Protein AF-A0A960Y7F1-F1 (afdb_monomer_lite)

Secondary structure (DSSP, 8-state):
----TT--EEEPPHHHHHHHHHHHTTSS-GGG-EEEES-SS-SSS-EEETTEEEE-GGGB-TTSSSBPHHHHHHHHHHHHHHHHHHHHTTHHHHHHHHHHHHHHHTTS-TTTTT-HHHHHHTT--GGGS-HHHHHHHHHHHHHHHTS-TTS---HHHHHHHHHHTTTHHHHTTTTT---SSPPPPPPP---

pLDDT: mean 81.04, std 18.08, range [36.78, 97.94]

Radius of gyration: 17.26 Å; chains: 1; bounding box: 48×44×55 Å

Structure (mmCIF, N/CA/C/O backbone):
data_AF-A0A960Y7F1-F1
#
_entry.id   AF-A0A960Y7F1-F1
#
loop_
_atom_site.group_PDB
_atom_site.id
_atom_site.type_symbol
_atom_site.label_atom_id
_atom_site.label_alt_id
_atom_site.label_comp_id
_atom_site.label_asym_id
_atom_site.label_entity_id
_atom_site.label_seq_id
_atom_site.pdbx_PDB_ins_code
_atom_site.Cartn_x
_atom_site.Cartn_y
_atom_site.Cartn_z
_atom_site.occupancy
_atom_site.B_iso_or_equiv
_atom_site.auth_seq_id
_atom_site.auth_comp_id
_atom_site.auth_asym_id
_atom_site.auth_atom_id
_atom_site.pdbx_PDB_model_num
ATOM 1 N N . MET A 1 1 ? -23.700 9.503 10.882 1.00 49.25 1 MET A N 1
ATOM 2 C CA . MET A 1 1 ? -23.383 8.226 11.565 1.00 49.25 1 MET A CA 1
ATOM 3 C C . MET A 1 1 ? -23.083 8.538 13.030 1.00 49.25 1 MET A C 1
ATOM 5 O O . MET A 1 1 ? -22.248 9.393 13.285 1.00 49.25 1 MET A O 1
ATOM 9 N N . SER A 1 2 ? -23.818 7.955 13.985 1.00 48.84 2 SER A N 1
ATOM 10 C CA . SER A 1 2 ? -23.668 8.241 15.426 1.00 48.84 2 SER A CA 1
ATOM 11 C C . SER A 1 2 ? -22.344 7.672 15.960 1.00 48.84 2 SER A C 1
ATOM 13 O O . SER A 1 2 ? -22.108 6.462 15.899 1.00 48.84 2 SER A O 1
ATOM 15 N N . TRP A 1 3 ? -21.474 8.554 16.456 1.00 51.34 3 TRP A N 1
ATOM 16 C CA . TRP A 1 3 ? -20.213 8.215 17.115 1.00 51.34 3 TRP A CA 1
ATOM 17 C C . TRP A 1 3 ? -20.468 7.380 18.378 1.00 51.34 3 TRP A C 1
ATOM 19 O O . TRP A 1 3 ? -21.244 7.773 19.247 1.00 51.34 3 TRP A O 1
ATOM 29 N N . LYS A 1 4 ? -19.811 6.215 18.481 1.00 60.47 4 LYS A N 1
ATOM 30 C CA . LYS A 1 4 ? -19.826 5.367 19.683 1.00 60.47 4 LYS A CA 1
ATOM 31 C C . LYS A 1 4 ? -18.389 5.170 20.180 1.00 60.47 4 LYS A C 1
ATOM 33 O O . LYS A 1 4 ? -17.630 4.471 19.503 1.00 60.47 4 LYS A O 1
ATOM 38 N N . PRO A 1 5 ? -18.009 5.719 21.347 1.00 57.78 5 PRO A N 1
ATOM 39 C CA . PRO A 1 5 ? -16.620 5.738 21.822 1.00 57.78 5 PRO A CA 1
ATOM 40 C C . PRO A 1 5 ? -16.016 4.347 22.102 1.00 57.78 5 PRO A C 1
ATOM 42 O O . PRO A 1 5 ? -14.802 4.222 22.220 1.00 57.78 5 PRO A O 1
ATOM 45 N N . TRP A 1 6 ? -16.838 3.294 22.152 1.00 61.81 6 TRP A N 1
ATOM 46 C CA . TRP A 1 6 ? -16.440 1.911 22.459 1.00 61.81 6 TRP A CA 1
ATOM 47 C C . TRP A 1 6 ? -16.085 1.059 21.230 1.00 61.81 6 TRP A C 1
ATOM 49 O O . TRP A 1 6 ? -15.625 -0.072 21.377 1.00 61.81 6 TRP A O 1
ATOM 59 N N . ARG A 1 7 ? -16.330 1.541 20.001 1.00 67.75 7 ARG A N 1
ATOM 60 C CA . ARG A 1 7 ? -16.010 0.769 18.790 1.00 67.75 7 ARG A CA 1
ATOM 61 C C . ARG A 1 7 ? -14.505 0.812 18.527 1.00 67.75 7 ARG A C 1
ATOM 63 O O . ARG A 1 7 ? -13.983 1.810 18.043 1.00 67.75 7 ARG A O 1
ATOM 70 N N . LEU A 1 8 ? -13.826 -0.295 18.821 1.00 81.69 8 LEU A N 1
ATOM 71 C CA . LEU A 1 8 ? -12.389 -0.463 18.571 1.00 81.69 8 LEU A CA 1
ATOM 72 C C . LEU A 1 8 ? -12.068 -0.814 17.117 1.00 81.69 8 LEU A C 1
ATOM 74 O O . LEU A 1 8 ? -10.931 -0.630 16.696 1.00 81.69 8 LEU A O 1
ATOM 78 N N . SER A 1 9 ? -13.047 -1.292 16.345 1.00 89.88 9 SER A N 1
ATOM 79 C CA . SER A 1 9 ? -12.867 -1.597 14.928 1.00 89.88 9 SER A CA 1
ATOM 80 C C . SER A 1 9 ? -14.089 -1.290 14.078 1.00 89.88 9 SER A C 1
ATOM 82 O O . SER A 1 9 ? -15.224 -1.245 14.568 1.00 89.88 9 SER A O 1
ATOM 84 N N . ARG A 1 10 ? -13.840 -1.124 12.781 1.00 93.50 10 ARG A N 1
ATOM 85 C CA . ARG A 1 10 ? -14.852 -0.976 11.734 1.00 93.50 10 ARG A CA 1
ATOM 86 C C . ARG A 1 10 ? -14.379 -1.612 10.419 1.00 93.50 10 ARG A C 1
ATOM 88 O O . ARG A 1 10 ? -13.179 -1.850 10.274 1.00 93.50 10 ARG A O 1
ATOM 95 N N . PRO A 1 11 ? -15.285 -1.932 9.480 1.00 95.31 11 PRO A N 1
ATOM 96 C CA . PRO A 1 11 ? -14.888 -2.144 8.090 1.00 95.31 11 PRO A CA 1
ATOM 97 C C . PRO A 1 11 ? -14.336 -0.847 7.477 1.00 95.31 11 PRO A C 1
ATOM 99 O O . PRO A 1 11 ? -14.516 0.242 8.042 1.00 95.31 11 PRO A O 1
ATOM 102 N N . LEU A 1 12 ? -13.695 -0.957 6.313 1.00 94.62 12 LEU A N 1
ATOM 103 C CA . LEU A 1 12 ? -13.488 0.212 5.458 1.00 94.62 12 LEU A CA 1
ATOM 104 C C . LEU A 1 12 ? -14.840 0.830 5.099 1.00 94.62 12 LEU A C 1
ATOM 106 O O . LEU A 1 12 ? -15.808 0.120 4.810 1.00 94.62 12 LEU A O 1
ATOM 110 N N . HIS A 1 13 ? -14.915 2.154 5.128 1.00 95.00 13 HIS A N 1
ATOM 111 C CA . HIS A 1 13 ? -16.081 2.849 4.610 1.00 95.00 13 HIS A CA 1
ATOM 112 C C . HIS A 1 13 ? -16.093 2.779 3.073 1.00 95.00 13 HIS A C 1
ATOM 114 O O . HIS A 1 13 ? -15.029 2.732 2.454 1.00 95.00 13 HIS A O 1
ATOM 120 N N . PRO A 1 14 ? -17.276 2.810 2.425 1.00 95.44 14 PRO A N 1
ATOM 121 C CA . PRO A 1 14 ? -17.366 2.723 0.966 1.00 95.44 14 PRO A CA 1
ATOM 122 C C . PRO A 1 14 ? -16.548 3.784 0.221 1.00 95.44 14 PRO A C 1
ATOM 124 O O . PRO A 1 14 ? -15.964 3.478 -0.812 1.00 95.44 14 PRO A O 1
ATOM 127 N N . HIS A 1 15 ? -16.467 5.007 0.756 1.00 94.38 15 HIS A N 1
ATOM 128 C CA . HIS A 1 15 ? -15.662 6.072 0.156 1.00 94.38 15 HIS A CA 1
ATOM 129 C C . HIS A 1 15 ? -14.156 5.774 0.255 1.00 94.38 15 HIS A C 1
ATOM 131 O O . HIS A 1 15 ? -13.456 5.913 -0.735 1.00 94.38 15 HIS A O 1
ATOM 137 N N . GLU A 1 16 ? -13.669 5.268 1.393 1.00 96.06 16 GLU A N 1
ATOM 138 C CA . GLU A 1 16 ? -12.261 4.874 1.579 1.00 96.06 16 GLU A CA 1
ATOM 139 C C . GLU A 1 16 ? -11.870 3.743 0.623 1.00 96.06 16 GLU A C 1
ATOM 141 O O . GLU A 1 16 ? -10.809 3.777 0.003 1.00 96.06 16 GLU A O 1
ATOM 146 N N . ALA A 1 17 ? -12.751 2.749 0.467 1.00 96.31 17 ALA A N 1
ATOM 147 C CA . ALA A 1 17 ? -12.557 1.685 -0.511 1.00 96.31 17 ALA A CA 1
ATOM 148 C C . ALA A 1 17 ? -12.543 2.249 -1.940 1.00 96.31 17 ALA A C 1
ATOM 150 O O . ALA A 1 17 ? -11.644 1.925 -2.709 1.00 96.31 17 ALA A O 1
ATOM 151 N N . GLY A 1 18 ? -13.492 3.129 -2.280 1.00 96.00 18 GLY A N 1
ATOM 152 C CA . GLY A 1 18 ? -13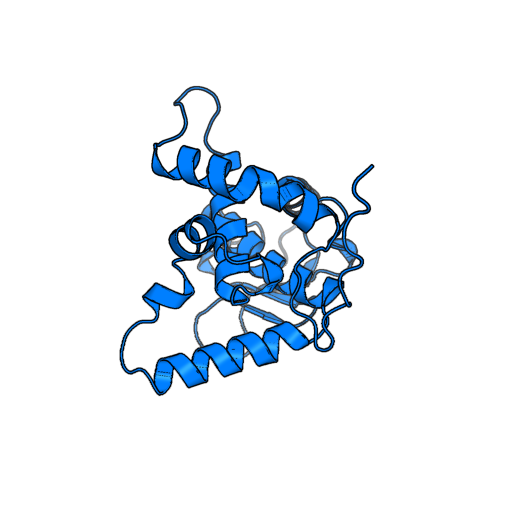.560 3.788 -3.585 1.00 96.00 18 GLY A CA 1
ATOM 153 C C . GLY A 1 18 ? -12.290 4.566 -3.933 1.00 96.00 18 GLY A C 1
ATOM 154 O O . GLY A 1 18 ? -11.800 4.467 -5.052 1.00 96.00 18 GLY A O 1
ATOM 155 N N . GLU A 1 19 ? -11.707 5.268 -2.966 1.00 94.56 19 GLU A N 1
ATOM 156 C CA . GLU A 1 19 ? -10.433 5.964 -3.147 1.00 94.56 19 GLU A CA 1
ATOM 157 C C . GLU A 1 19 ? -9.261 4.994 -3.365 1.00 94.56 19 GLU A C 1
ATOM 159 O O . GLU A 1 19 ? -8.439 5.194 -4.259 1.00 94.56 19 GLU A O 1
ATOM 164 N N . ALA A 1 20 ? -9.194 3.913 -2.585 1.00 96.19 20 ALA A N 1
ATOM 165 C CA . ALA A 1 20 ? -8.134 2.916 -2.699 1.00 96.19 20 ALA A CA 1
ATOM 166 C C . ALA A 1 20 ? -8.214 2.086 -3.999 1.00 96.19 20 ALA A C 1
ATOM 168 O O . ALA A 1 20 ? -7.205 1.518 -4.425 1.00 96.19 20 ALA A O 1
ATOM 169 N N . ARG A 1 21 ? -9.375 2.024 -4.667 1.00 96.25 21 ARG A N 1
ATOM 170 C CA . ARG A 1 21 ? -9.537 1.333 -5.964 1.00 96.25 21 ARG A CA 1
ATOM 171 C C . ARG A 1 21 ? -8.670 1.912 -7.074 1.00 96.25 21 ARG A C 1
ATOM 173 O O . ARG A 1 21 ? -8.291 1.164 -7.967 1.00 96.25 21 ARG A O 1
ATOM 180 N N . ALA A 1 22 ? -8.281 3.184 -6.993 1.00 94.69 22 ALA A N 1
ATOM 181 C CA . ALA A 1 22 ? -7.337 3.761 -7.950 1.00 94.69 22 ALA A CA 1
ATOM 182 C C . ALA A 1 22 ? -5.998 2.997 -7.977 1.00 94.69 22 ALA A C 1
ATOM 184 O O . ALA A 1 22 ? -5.409 2.824 -9.041 1.00 94.69 22 ALA A O 1
ATOM 185 N N . ALA A 1 23 ? -5.546 2.495 -6.824 1.00 95.94 23 ALA A N 1
ATOM 186 C CA . ALA A 1 23 ? -4.312 1.723 -6.716 1.00 95.94 23 ALA A CA 1
ATOM 187 C C . ALA A 1 23 ? -4.528 0.218 -6.939 1.00 95.94 23 ALA A C 1
ATOM 189 O O . ALA A 1 23 ? -3.787 -0.398 -7.699 1.00 95.94 23 ALA A O 1
ATOM 190 N N . PHE A 1 24 ? -5.535 -0.378 -6.290 1.00 97.75 24 PHE A N 1
ATOM 191 C CA . PHE A 1 24 ? -5.668 -1.843 -6.232 1.00 97.75 24 PHE A CA 1
ATOM 192 C C . PHE A 1 24 ? -6.755 -2.428 -7.144 1.00 97.75 24 PHE A C 1
ATOM 194 O O . PHE A 1 24 ? -6.792 -3.643 -7.339 1.00 97.75 24 PHE A O 1
ATOM 201 N N . GLY A 1 25 ? -7.637 -1.608 -7.720 1.00 96.94 25 GLY A N 1
ATOM 202 C CA . GLY A 1 25 ? -8.732 -2.090 -8.563 1.00 96.94 25 GLY A CA 1
ATOM 203 C C . GLY A 1 25 ? -9.605 -3.104 -7.820 1.00 96.94 25 GLY A C 1
ATOM 204 O O . GLY A 1 25 ? -10.044 -2.843 -6.704 1.00 96.94 25 GLY A O 1
ATOM 205 N N . GLU A 1 26 ? -9.824 -4.273 -8.423 1.00 97.19 26 GLU A N 1
ATOM 206 C CA . GLU A 1 26 ? -10.569 -5.385 -7.806 1.00 97.19 26 GLU A CA 1
ATOM 207 C C . GLU A 1 26 ? -9.661 -6.483 -7.222 1.00 97.19 26 GLU A C 1
ATOM 209 O O . GLU A 1 26 ? -10.157 -7.464 -6.675 1.00 97.19 26 GLU A O 1
ATOM 214 N N . SER A 1 27 ? -8.333 -6.333 -7.296 1.00 97.44 27 SER A N 1
ATOM 215 C CA . SER A 1 27 ? -7.382 -7.323 -6.752 1.00 97.44 27 SER A CA 1
ATOM 216 C C . SER A 1 27 ? -7.302 -7.345 -5.221 1.00 97.44 27 SER A C 1
ATOM 218 O O . SER A 1 27 ? -6.584 -8.159 -4.641 1.00 97.44 27 SER A O 1
ATOM 220 N N . LEU A 1 28 ? -8.020 -6.442 -4.552 1.00 97.69 28 LEU A N 1
ATOM 221 C CA . LEU A 1 28 ? -8.148 -6.390 -3.105 1.00 97.69 28 LEU A CA 1
ATOM 222 C C . LEU A 1 28 ? -9.620 -6.566 -2.722 1.00 97.69 28 LEU A C 1
ATOM 224 O O . LEU A 1 28 ? -10.478 -5.767 -3.086 1.00 97.69 28 LEU A O 1
ATOM 228 N N . ASP A 1 29 ? -9.917 -7.578 -1.918 1.00 97.94 29 ASP A N 1
ATOM 229 C CA . ASP A 1 29 ? -11.222 -7.752 -1.293 1.00 97.94 29 ASP A CA 1
ATOM 230 C C . ASP A 1 29 ? -11.341 -6.813 -0.084 1.00 97.94 29 ASP A C 1
ATOM 232 O O . ASP A 1 29 ? -11.003 -7.156 1.058 1.00 97.94 29 ASP A O 1
ATOM 236 N N . TYR A 1 30 ? -11.829 -5.601 -0.353 1.00 97.75 30 TYR A N 1
ATOM 237 C CA . TYR A 1 30 ? -12.087 -4.561 0.646 1.00 97.75 30 TYR A CA 1
ATOM 238 C C . TYR A 1 30 ? -13.097 -4.990 1.716 1.00 97.75 30 TYR A C 1
ATOM 240 O O . TYR A 1 30 ? -13.036 -4.507 2.847 1.00 97.75 30 TYR A O 1
ATOM 248 N N . GLY A 1 31 ? -14.018 -5.903 1.384 1.00 97.00 31 GLY A N 1
ATOM 249 C CA . GLY A 1 31 ? -15.056 -6.382 2.299 1.00 97.00 31 GLY A CA 1
ATOM 250 C C . GLY A 1 31 ? -14.489 -7.192 3.464 1.00 97.00 31 GLY A C 1
ATOM 251 O O . GLY A 1 31 ? -15.070 -7.212 4.552 1.00 97.00 31 GLY A O 1
ATOM 252 N N . LYS A 1 32 ? -13.318 -7.810 3.272 1.00 96.88 32 LYS A N 1
ATOM 253 C CA . LYS A 1 32 ? -12.592 -8.528 4.329 1.00 96.88 32 LYS A CA 1
ATOM 254 C C . LYS A 1 32 ? -11.810 -7.607 5.265 1.00 96.88 32 LYS A C 1
ATOM 256 O O . LYS A 1 32 ? -11.432 -8.048 6.352 1.00 96.88 32 LYS A O 1
ATOM 261 N N . VAL A 1 33 ? -11.556 -6.357 4.875 1.00 97.25 33 VAL A N 1
ATOM 262 C CA . VAL A 1 33 ? -10.667 -5.452 5.613 1.00 97.25 33 VAL A CA 1
ATOM 263 C C . VAL A 1 33 ? -11.320 -4.939 6.890 1.00 97.25 33 VAL A C 1
ATOM 265 O O . VAL A 1 33 ? -12.446 -4.437 6.888 1.00 97.25 33 VAL A O 1
ATOM 268 N N . ARG A 1 34 ? -10.573 -4.992 7.997 1.00 95.56 34 ARG A N 1
ATOM 269 C CA . ARG A 1 34 ? -10.976 -4.421 9.286 1.00 95.56 34 ARG A CA 1
ATOM 270 C C . ARG A 1 34 ? -9.948 -3.417 9.785 1.00 95.56 34 ARG A C 1
ATOM 272 O O . ARG A 1 34 ? -8.801 -3.769 10.026 1.00 95.56 34 ARG A O 1
ATOM 279 N N . VAL A 1 35 ? -10.389 -2.185 10.014 1.00 93.69 35 VAL A N 1
ATOM 280 C CA . VAL A 1 35 ? -9.580 -1.107 10.589 1.00 93.69 35 VAL A CA 1
ATOM 281 C C . VAL A 1 35 ? -9.829 -1.046 12.089 1.00 93.69 35 VAL A C 1
ATOM 283 O O . VAL A 1 35 ? -10.967 -0.884 12.532 1.00 93.69 35 VAL A O 1
ATOM 286 N N . PHE A 1 36 ? -8.765 -1.148 12.874 1.00 90.56 36 PHE A N 1
ATOM 287 C CA . PHE A 1 36 ? -8.771 -1.005 14.321 1.00 90.56 36 PHE A CA 1
ATOM 288 C C . PHE A 1 36 ? -8.158 0.329 14.733 1.00 90.56 36 PHE A C 1
ATOM 290 O O . PHE A 1 36 ? -7.108 0.745 14.239 1.00 90.56 36 PHE A O 1
ATOM 297 N N . ARG A 1 37 ? -8.799 0.979 15.702 1.00 79.50 37 ARG A N 1
ATOM 298 C CA . ARG A 1 37 ? -8.248 2.137 16.395 1.00 79.50 37 ARG A CA 1
ATOM 299 C C . ARG A 1 37 ? -7.445 1.615 17.579 1.00 79.50 37 ARG A C 1
ATOM 301 O O . ARG A 1 37 ? -8.014 0.965 18.451 1.00 79.50 37 ARG A O 1
ATOM 308 N N . ARG A 1 38 ? -6.156 1.976 17.629 1.00 70.88 38 ARG A N 1
ATOM 309 C CA . ARG A 1 38 ? -5.123 1.503 18.578 1.00 70.88 38 ARG A CA 1
ATOM 310 C C . ARG A 1 38 ? -4.477 0.186 18.125 1.00 70.88 38 ARG A C 1
ATOM 312 O O . ARG A 1 38 ? -5.146 -0.804 17.835 1.00 70.88 38 ARG A O 1
ATOM 319 N N . SER A 1 39 ? -3.145 0.189 18.091 1.00 57.38 39 SER A N 1
ATOM 320 C CA . SER A 1 39 ? -2.335 -1.028 17.978 1.00 57.38 39 SER A CA 1
ATOM 321 C C . SER A 1 39 ? -2.266 -1.667 19.372 1.00 57.38 39 SER A C 1
ATOM 323 O O . SER A 1 39 ? -1.732 -1.019 20.273 1.00 57.38 39 SER A O 1
ATOM 325 N N . PRO A 1 40 ? -2.817 -2.878 19.596 1.00 46.59 40 PRO A N 1
ATOM 326 C CA . PRO A 1 40 ? -2.745 -3.554 20.894 1.00 46.59 40 PRO A CA 1
ATOM 327 C C . PRO A 1 40 ? -1.302 -3.923 21.276 1.00 46.59 40 PRO A C 1
ATOM 329 O O . PRO A 1 40 ? -0.990 -4.033 22.456 1.00 46.59 40 PRO A O 1
ATOM 332 N N . LEU A 1 41 ? -0.402 -4.032 20.292 1.00 46.31 41 LEU A N 1
ATOM 333 C CA . LEU A 1 41 ? 1.041 -4.152 20.497 1.00 46.31 41 LEU A CA 1
ATOM 334 C C . LEU A 1 41 ? 1.682 -2.760 20.392 1.00 46.31 41 LEU A C 1
ATOM 336 O O . LEU A 1 41 ? 1.741 -2.155 19.316 1.00 46.31 41 LEU A O 1
ATOM 340 N N . GLY A 1 42 ? 2.082 -2.228 21.546 1.00 40.25 42 GLY A N 1
ATOM 341 C CA . GLY A 1 42 ? 2.499 -0.846 21.785 1.00 40.25 42 GLY A CA 1
ATOM 342 C C . GLY A 1 42 ? 3.868 -0.443 21.232 1.00 40.25 42 GLY A C 1
ATOM 343 O O . GLY A 1 42 ? 4.718 -0.010 21.995 1.00 40.25 42 GLY A O 1
ATOM 344 N N . TRP A 1 43 ? 4.052 -0.482 19.910 1.00 48.03 43 TRP A N 1
ATOM 345 C CA . TRP A 1 43 ? 5.253 0.063 19.248 1.00 48.03 43 TRP A CA 1
ATOM 346 C C . TRP A 1 43 ? 4.966 1.267 18.343 1.00 48.03 43 TRP A C 1
ATOM 348 O O . TRP A 1 43 ? 5.673 1.499 17.372 1.00 48.03 43 TRP A O 1
ATOM 358 N N . GLY A 1 44 ? 3.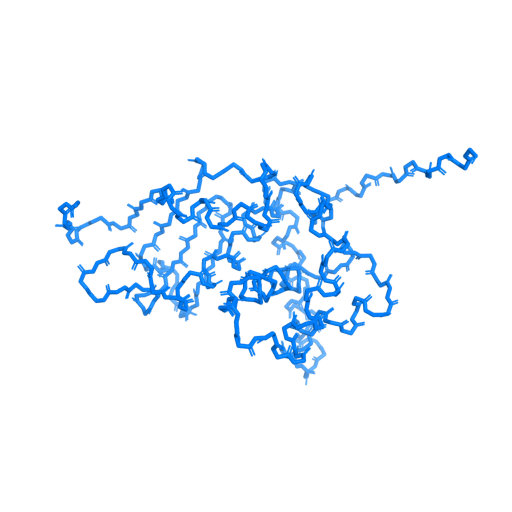902 2.030 18.617 1.00 54.84 44 GLY A N 1
ATOM 359 C CA . GLY A 1 44 ? 3.763 3.393 18.082 1.00 54.84 44 GLY A CA 1
ATOM 360 C C . GLY A 1 44 ? 3.745 3.562 16.551 1.00 54.84 44 GLY A C 1
ATOM 361 O O . GLY A 1 44 ? 3.965 4.681 16.092 1.00 54.84 44 GLY A O 1
ATOM 362 N N . ALA A 1 45 ? 3.453 2.515 15.776 1.00 66.69 45 ALA A N 1
ATOM 363 C CA . ALA A 1 45 ? 3.345 2.557 14.313 1.00 66.69 45 ALA A CA 1
ATOM 364 C C . ALA A 1 45 ? 2.076 1.837 13.834 1.00 66.69 45 ALA A C 1
ATOM 366 O O . ALA A 1 45 ? 1.645 0.873 14.483 1.00 66.69 45 ALA A O 1
ATOM 367 N N . SER A 1 46 ? 1.491 2.309 12.727 1.00 77.69 46 SER A N 1
ATOM 368 C CA . SER A 1 46 ? 0.460 1.563 11.995 1.00 77.69 46 SER A CA 1
ATOM 369 C C . SER A 1 46 ? 1.021 0.236 11.469 1.00 77.69 46 SER A C 1
ATOM 371 O O . SER A 1 46 ? 2.240 0.078 11.384 1.00 77.69 46 SER A O 1
ATOM 373 N N . ARG A 1 47 ? 0.142 -0.750 11.256 1.00 85.31 47 ARG A N 1
ATOM 374 C CA . ARG A 1 47 ? 0.512 -2.044 10.660 1.00 85.31 47 ARG A CA 1
ATOM 375 C C . ARG A 1 47 ? -0.687 -2.825 10.147 1.00 85.31 47 ARG A C 1
ATOM 377 O O . ARG A 1 47 ? -1.744 -2.809 10.786 1.00 85.31 47 ARG A O 1
ATOM 384 N N . ALA A 1 48 ? -0.467 -3.623 9.110 1.00 87.62 48 ALA A N 1
ATOM 385 C CA . ALA A 1 48 ? -1.392 -4.641 8.638 1.00 87.62 48 ALA A CA 1
ATOM 386 C C . ALA A 1 48 ? -0.942 -6.066 9.008 1.00 87.62 48 ALA A C 1
ATOM 388 O O . ALA A 1 48 ? 0.220 -6.450 8.850 1.00 87.62 48 ALA A O 1
ATOM 389 N N . ILE A 1 49 ? -1.891 -6.873 9.481 1.00 87.06 49 ILE A N 1
ATOM 390 C CA . ILE A 1 49 ? -1.729 -8.303 9.756 1.00 87.06 49 ILE A CA 1
ATOM 391 C C . ILE A 1 49 ? -2.922 -9.033 9.141 1.00 87.06 49 ILE A C 1
ATOM 393 O O . ILE A 1 49 ? -4.062 -8.897 9.601 1.00 87.06 49 ILE A O 1
ATOM 397 N N . GLY A 1 50 ? -2.668 -9.810 8.089 1.00 90.12 50 GLY A N 1
ATOM 398 C CA . GLY A 1 50 ? -3.735 -10.434 7.312 1.00 90.12 50 GLY A CA 1
ATOM 399 C C . GLY A 1 50 ? -4.672 -9.376 6.719 1.00 90.12 50 GLY A C 1
ATOM 400 O O . GLY A 1 50 ? -4.224 -8.439 6.072 1.00 90.12 50 GLY A O 1
ATOM 401 N N . ASN A 1 51 ? -5.975 -9.480 7.001 1.00 95.12 51 ASN A N 1
ATOM 402 C CA . ASN A 1 51 ? -6.981 -8.483 6.594 1.00 95.12 51 ASN A CA 1
ATOM 403 C C . ASN A 1 51 ? -7.236 -7.383 7.641 1.00 95.12 51 ASN A C 1
ATOM 405 O O . ASN A 1 51 ? -8.215 -6.642 7.546 1.00 95.12 51 ASN A O 1
ATOM 409 N N . THR A 1 52 ? -6.408 -7.300 8.682 1.00 92.69 52 THR A N 1
ATOM 410 C CA . THR A 1 52 ? -6.604 -6.357 9.785 1.00 92.69 52 THR A CA 1
ATOM 411 C C . THR A 1 52 ? -5.560 -5.257 9.736 1.00 92.69 52 THR A C 1
ATOM 413 O O . THR A 1 52 ? -4.371 -5.546 9.703 1.00 92.69 52 THR A O 1
ATOM 416 N N . ILE A 1 53 ? -5.999 -4.003 9.797 1.00 91.88 53 ILE A N 1
ATOM 417 C CA . ILE A 1 53 ? -5.135 -2.825 9.850 1.00 91.88 53 ILE A CA 1
ATOM 418 C C . ILE A 1 53 ? -5.286 -2.167 11.217 1.00 91.88 53 ILE A C 1
ATOM 420 O O . ILE A 1 53 ? -6.393 -1.834 11.640 1.00 91.88 53 ILE A O 1
ATOM 424 N N . HIS A 1 54 ? -4.174 -1.929 11.899 1.00 89.38 54 HIS A N 1
ATOM 425 C CA . HIS A 1 54 ? -4.124 -1.160 13.134 1.00 89.38 54 HIS A CA 1
ATOM 426 C C . HIS A 1 54 ? -3.623 0.248 12.849 1.00 89.38 54 HIS A C 1
ATOM 428 O O . HIS A 1 54 ? -2.501 0.431 12.390 1.00 89.38 54 HIS A O 1
ATOM 434 N N . MET A 1 55 ? -4.440 1.244 13.184 1.00 87.94 55 MET A N 1
ATOM 435 C CA . MET A 1 55 ? -4.144 2.653 12.952 1.00 87.94 55 MET A CA 1
ATOM 436 C C . MET A 1 55 ? -3.987 3.409 14.269 1.00 87.94 55 MET A C 1
ATOM 438 O O . MET A 1 55 ? -4.672 3.157 15.270 1.00 87.94 55 MET A O 1
ATOM 442 N N . GLN A 1 56 ? -3.086 4.385 14.262 1.00 85.94 56 GLN A N 1
ATOM 443 C CA . GLN A 1 56 ? -2.866 5.280 15.392 1.00 85.94 56 GLN A CA 1
ATOM 444 C C . GLN A 1 56 ? -3.935 6.367 15.477 1.00 85.94 56 GLN A C 1
ATOM 446 O O . GLN A 1 56 ? -4.474 6.810 14.468 1.00 85.94 56 GLN A O 1
ATOM 451 N N . SER A 1 57 ? -4.194 6.860 16.691 1.00 85.62 57 SER A N 1
ATOM 452 C CA . SER A 1 57 ? -5.215 7.888 16.934 1.00 85.62 57 SER A CA 1
ATOM 453 C C . SER A 1 57 ? -5.020 9.161 16.104 1.00 85.62 57 SER A C 1
ATOM 455 O O . SER A 1 57 ? -6.014 9.773 15.735 1.00 85.62 57 SER A O 1
ATOM 457 N N . ARG A 1 58 ? -3.771 9.529 15.777 1.00 86.69 58 ARG A N 1
ATOM 458 C CA . ARG A 1 58 ? -3.432 10.707 14.955 1.00 86.69 58 ARG A CA 1
ATOM 459 C C . ARG A 1 58 ? -3.917 10.622 13.502 1.00 86.69 58 ARG A C 1
ATOM 461 O O . ARG A 1 58 ? -3.982 11.638 12.825 1.00 86.69 58 ARG A O 1
ATOM 468 N N . HIS A 1 59 ? -4.230 9.421 13.017 1.00 90.69 59 HIS A N 1
ATOM 469 C CA . HIS A 1 59 ? -4.722 9.205 11.655 1.00 90.69 59 HIS A CA 1
ATOM 470 C C . HIS A 1 59 ? -6.226 9.465 11.528 1.00 90.69 59 HIS A C 1
ATOM 472 O O . HIS A 1 59 ? -6.762 9.380 10.430 1.00 90.69 59 HIS A O 1
ATOM 478 N N . PHE A 1 60 ? -6.908 9.776 12.631 1.00 91.25 60 PHE A N 1
ATOM 479 C CA . PHE A 1 60 ? -8.342 10.027 12.652 1.00 91.25 60 PHE A CA 1
ATOM 480 C C . PHE A 1 60 ? -8.638 11.467 13.048 1.00 91.25 60 PHE A C 1
ATOM 482 O O . PHE A 1 60 ? -7.930 12.040 13.881 1.00 91.25 60 PHE A O 1
ATOM 489 N N . HIS A 1 61 ? -9.716 12.034 12.508 1.00 90.94 61 HIS A N 1
ATOM 490 C CA . HIS A 1 61 ? -10.208 13.319 12.994 1.00 90.94 61 HIS A CA 1
ATOM 491 C C . HIS A 1 61 ? -10.586 13.203 14.485 1.00 90.94 61 HIS A C 1
ATOM 493 O O . HIS A 1 61 ? -11.196 12.196 14.880 1.00 90.94 61 HIS A O 1
ATOM 499 N N . PRO A 1 62 ? -10.249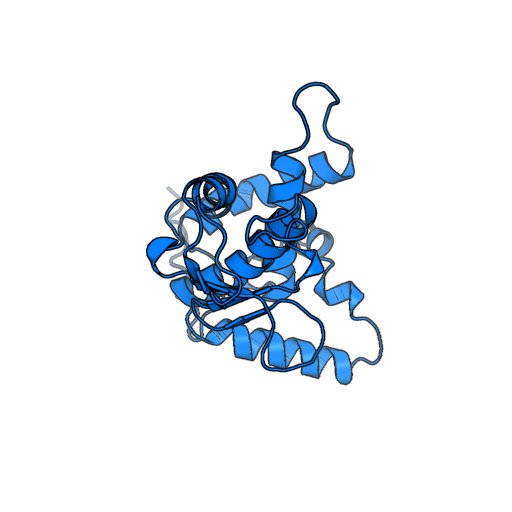 14.201 15.329 1.00 87.75 62 PRO A N 1
ATOM 500 C CA . PRO A 1 62 ? -10.544 14.168 16.758 1.00 87.75 62 PRO A CA 1
ATOM 501 C C . PRO A 1 62 ? -12.011 13.844 17.042 1.00 87.75 62 PRO A C 1
ATOM 503 O O . PRO A 1 62 ? -12.913 14.388 16.416 1.00 87.75 62 PRO A O 1
ATOM 506 N N . GLY A 1 63 ? -12.253 12.924 17.977 1.00 84.56 63 GLY A N 1
ATOM 507 C CA . GLY A 1 63 ? -13.613 12.509 18.330 1.00 84.56 63 GLY A CA 1
ATOM 508 C C . GLY A 1 63 ? -14.336 11.667 17.271 1.00 84.56 63 GLY A C 1
ATOM 509 O O . GLY A 1 63 ? -15.498 11.345 17.475 1.00 84.56 63 GLY A O 1
ATOM 510 N N . THR A 1 64 ? -13.682 11.249 16.184 1.00 87.75 64 THR A N 1
ATOM 511 C CA . THR A 1 64 ? -14.304 10.421 15.133 1.00 87.75 64 THR A CA 1
ATOM 512 C C . THR A 1 64 ? -13.532 9.117 14.887 1.00 87.75 64 THR A C 1
ATOM 514 O O . THR A 1 64 ? -12.511 8.846 15.529 1.00 87.75 64 THR A O 1
ATOM 517 N N . PHE A 1 65 ? -14.043 8.287 13.972 1.00 88.56 65 PHE A N 1
ATOM 518 C CA . PHE A 1 65 ? -13.326 7.147 13.389 1.00 88.56 65 PHE A CA 1
ATOM 519 C C . PHE A 1 65 ? -13.143 7.333 11.865 1.00 88.56 65 PHE A C 1
ATOM 521 O O . PHE A 1 65 ? -12.965 6.356 11.136 1.00 88.56 65 PHE A O 1
ATOM 528 N N . GLU A 1 66 ? -13.191 8.587 11.405 1.00 92.38 66 GLU A N 1
ATOM 529 C CA . GLU A 1 66 ? -12.941 8.991 10.018 1.00 92.38 66 GLU A CA 1
ATOM 530 C C . GLU A 1 66 ? -11.472 9.365 9.851 1.00 92.38 66 GLU A C 1
ATOM 532 O O . GLU A 1 66 ? -10.886 9.992 10.743 1.00 92.38 66 GLU A O 1
ATOM 537 N N . PHE A 1 67 ? -10.868 8.968 8.733 1.00 93.81 67 PHE A N 1
ATOM 538 C CA . PHE A 1 67 ? -9.469 9.274 8.462 1.00 93.81 67 PHE A CA 1
ATOM 539 C C . PHE A 1 67 ? -9.254 10.760 8.177 1.00 93.81 67 PHE A C 1
ATOM 541 O O . PHE A 1 67 ? -10.063 11.405 7.520 1.00 93.81 67 PHE A O 1
ATOM 548 N N . THR A 1 68 ? -8.127 11.292 8.647 1.00 93.62 68 THR A N 1
ATOM 549 C CA . THR A 1 68 ? -7.578 12.552 8.125 1.00 93.62 68 THR A CA 1
ATOM 550 C C . THR A 1 68 ? -6.962 12.315 6.741 1.00 93.62 68 THR A C 1
ATOM 552 O O . THR A 1 68 ? -6.690 11.163 6.403 1.00 93.62 68 THR A O 1
ATOM 555 N N . PRO A 1 69 ? -6.627 13.356 5.955 1.00 90.88 69 PRO A N 1
ATOM 556 C CA . PRO A 1 69 ? -5.910 13.166 4.689 1.00 90.88 69 PRO A CA 1
ATOM 557 C C . PRO A 1 69 ? -4.600 12.367 4.839 1.00 90.88 69 PRO A C 1
ATOM 559 O O . PRO A 1 69 ? -4.353 11.417 4.101 1.00 90.88 69 PRO A O 1
ATOM 562 N N . ALA A 1 70 ? -3.801 12.670 5.868 1.00 88.62 70 ALA A N 1
ATOM 563 C CA . ALA A 1 70 ? -2.596 11.899 6.198 1.00 88.62 70 ALA A CA 1
ATOM 564 C C . ALA A 1 70 ? -2.921 10.473 6.686 1.00 88.62 70 ALA A C 1
ATOM 566 O O . ALA A 1 70 ? -2.180 9.522 6.427 1.00 88.62 70 ALA A O 1
ATOM 567 N N . GLY A 1 71 ? -4.043 10.305 7.389 1.00 91.81 71 GLY A N 1
ATOM 568 C CA . GLY A 1 71 ? -4.555 8.996 7.776 1.00 91.81 71 GLY A CA 1
ATOM 569 C C . GLY A 1 71 ? -4.964 8.145 6.579 1.00 91.81 71 GLY A C 1
ATOM 570 O O . GLY A 1 71 ? -4.705 6.946 6.590 1.00 91.81 71 GLY A O 1
ATOM 571 N N . MET A 1 72 ? -5.520 8.767 5.539 1.00 94.31 72 MET A N 1
ATOM 572 C CA . MET A 1 72 ? -5.888 8.104 4.295 1.00 94.31 72 MET A CA 1
ATOM 573 C C . MET A 1 72 ? -4.649 7.640 3.520 1.00 94.31 72 MET A C 1
ATOM 575 O O . MET A 1 72 ? -4.580 6.494 3.090 1.00 94.31 72 MET A O 1
ATOM 579 N N . GLN A 1 73 ? -3.609 8.472 3.428 1.00 90.94 73 GLN A N 1
ATOM 580 C CA . GLN A 1 73 ? -2.324 8.034 2.868 1.00 90.94 73 GLN A CA 1
ATOM 581 C C . GLN A 1 73 ? -1.759 6.834 3.642 1.00 90.94 73 GLN A C 1
ATOM 583 O O . GLN A 1 73 ? -1.353 5.833 3.053 1.00 90.94 73 GLN A O 1
ATOM 588 N N . THR A 1 74 ? -1.787 6.914 4.974 1.00 91.38 74 THR A N 1
ATOM 589 C CA . THR A 1 74 ? -1.287 5.835 5.830 1.00 91.38 74 THR A CA 1
ATOM 590 C C . THR A 1 74 ? -2.107 4.555 5.653 1.00 91.38 74 THR A C 1
ATOM 592 O O . THR A 1 74 ? -1.526 3.482 5.550 1.00 91.38 74 THR A O 1
ATOM 595 N N . VAL A 1 75 ? -3.443 4.625 5.585 1.00 94.62 75 VAL A N 1
ATOM 596 C CA . VAL A 1 75 ? -4.256 3.412 5.406 1.00 94.62 75 VAL A CA 1
ATOM 597 C C . VAL A 1 75 ? -4.025 2.778 4.037 1.00 94.62 75 VAL A C 1
ATOM 599 O O . VAL A 1 75 ? -4.049 1.560 3.951 1.00 94.62 75 VAL A O 1
ATOM 602 N N . VAL A 1 76 ? -3.748 3.556 2.986 1.00 96.00 76 VAL A N 1
ATOM 603 C CA . VAL A 1 76 ? -3.428 3.004 1.659 1.00 96.00 76 VAL A CA 1
ATOM 604 C C . VAL A 1 76 ? -2.100 2.244 1.660 1.00 96.00 76 VAL A C 1
ATOM 606 O O . VAL A 1 76 ? -2.038 1.163 1.077 1.00 96.00 76 VAL A O 1
ATOM 609 N N . HIS A 1 77 ? -1.078 2.735 2.371 1.00 94.75 77 HIS A N 1
ATOM 610 C CA . HIS A 1 77 ? 0.156 1.967 2.612 1.00 94.75 77 HIS A CA 1
ATOM 611 C C . HIS A 1 77 ? -0.160 0.629 3.287 1.00 94.75 77 HIS A C 1
ATOM 613 O O . HIS A 1 77 ? 0.239 -0.430 2.81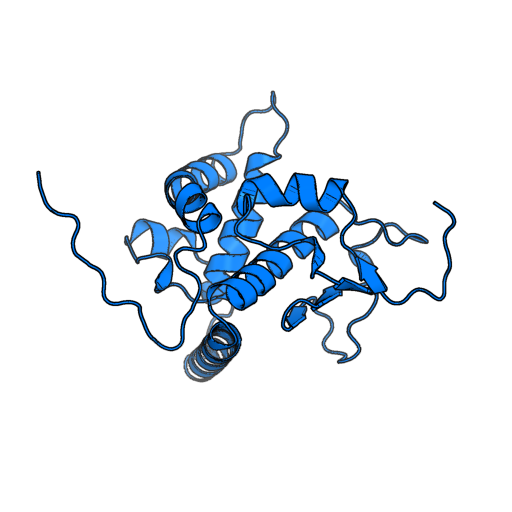5 1.00 94.75 77 HIS A O 1
ATOM 619 N N . GLU A 1 78 ? -0.958 0.649 4.355 1.00 94.75 78 GLU A N 1
ATOM 620 C CA . GLU A 1 78 ? -1.338 -0.581 5.056 1.00 94.75 78 GLU A CA 1
ATOM 621 C C . GLU A 1 78 ? -2.214 -1.512 4.201 1.00 94.75 78 GLU A C 1
ATOM 623 O O . GLU A 1 78 ? -2.124 -2.734 4.312 1.00 94.75 78 GLU A O 1
ATOM 628 N N . LEU A 1 79 ? -3.042 -0.964 3.308 1.00 97.31 79 LEU A N 1
ATOM 629 C CA . LEU A 1 79 ? -3.808 -1.752 2.342 1.00 97.31 79 LEU A CA 1
ATOM 630 C C . LEU A 1 79 ? -2.907 -2.448 1.329 1.00 97.31 79 LEU A C 1
ATOM 632 O O . LEU A 1 79 ? -3.264 -3.539 0.894 1.00 97.31 79 LEU A O 1
ATOM 636 N N . ALA A 1 80 ? -1.736 -1.896 1.005 1.00 96.56 80 ALA A N 1
ATOM 637 C CA . ALA A 1 80 ? -0.767 -2.597 0.172 1.00 96.56 80 ALA A CA 1
ATOM 638 C C . ALA A 1 80 ? -0.268 -3.879 0.850 1.00 96.56 80 ALA A C 1
ATOM 640 O O . ALA A 1 80 ? -0.160 -4.913 0.197 1.00 96.56 80 ALA A O 1
ATOM 641 N N . HIS A 1 81 ? -0.076 -3.874 2.169 1.00 95.06 81 HIS A N 1
ATOM 642 C CA . HIS A 1 81 ? 0.236 -5.097 2.911 1.00 95.06 81 HIS A CA 1
ATOM 643 C C . HIS A 1 81 ? -0.938 -6.081 2.963 1.00 95.06 81 HIS A C 1
ATOM 645 O O . HIS A 1 81 ? -0.735 -7.291 2.850 1.00 95.06 81 HIS A O 1
ATOM 651 N N . VAL A 1 82 ? -2.178 -5.593 3.076 1.00 96.38 82 VAL A N 1
ATOM 652 C CA . VAL A 1 82 ? -3.351 -6.473 2.947 1.00 96.38 82 VAL A CA 1
ATOM 653 C C . VAL A 1 82 ? -3.426 -7.073 1.539 1.00 96.38 82 VAL A C 1
ATOM 655 O O . VAL A 1 82 ? -3.702 -8.260 1.397 1.00 96.38 82 VAL A O 1
ATOM 658 N N . TRP A 1 83 ? -3.133 -6.293 0.499 1.00 97.38 83 TRP A N 1
ATOM 659 C CA . TRP A 1 83 ? -3.075 -6.762 -0.885 1.00 97.38 83 TRP A CA 1
ATOM 660 C C . TRP A 1 83 ? -1.992 -7.829 -1.074 1.00 97.38 83 TRP A C 1
ATOM 662 O O . TRP A 1 83 ? -2.272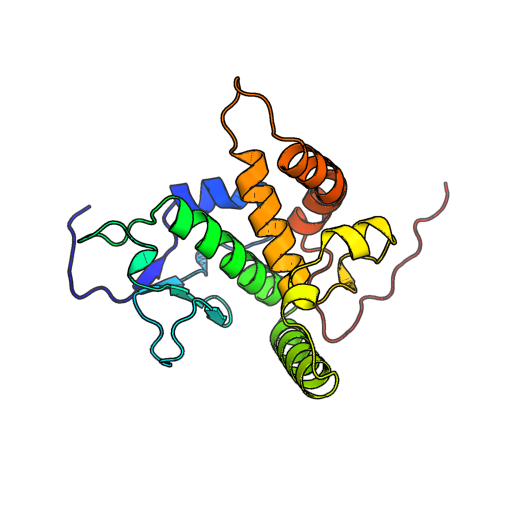 -8.875 -1.661 1.00 97.38 83 TRP A O 1
ATOM 672 N N . GLN A 1 84 ? -0.802 -7.629 -0.499 1.00 95.25 84 GLN A N 1
ATOM 673 C CA . GLN A 1 84 ? 0.265 -8.634 -0.472 1.00 95.25 84 GLN A CA 1
ATOM 674 C C . GLN A 1 84 ? -0.215 -9.925 0.200 1.00 95.25 84 GLN A C 1
ATOM 676 O O . GLN A 1 84 ? 0.009 -11.012 -0.325 1.00 95.25 84 GLN A O 1
ATOM 681 N N . TYR A 1 85 ? -0.925 -9.816 1.325 1.00 94.75 85 TYR A N 1
ATOM 682 C CA . TYR A 1 85 ? -1.504 -10.968 2.009 1.00 94.75 85 TYR A CA 1
ATOM 683 C C . TYR A 1 85 ? -2.566 -11.690 1.170 1.00 94.75 85 TYR A C 1
ATOM 685 O O . TYR A 1 85 ? -2.553 -12.916 1.085 1.00 94.75 85 TYR A O 1
ATOM 693 N N . GLN A 1 86 ? -3.485 -10.959 0.540 1.00 95.75 86 GLN A N 1
ATOM 694 C CA . GLN A 1 86 ? -4.579 -11.567 -0.218 1.00 95.75 86 GLN A CA 1
ATOM 695 C C . GLN A 1 86 ? -4.115 -12.219 -1.527 1.00 95.75 86 GLN A C 1
ATOM 697 O O . GLN A 1 86 ? -4.667 -13.250 -1.905 1.00 95.75 86 GLN A O 1
ATOM 702 N N . ASN A 1 87 ? -3.091 -11.665 -2.182 1.00 94.62 87 ASN A N 1
ATOM 703 C CA . ASN A 1 87 ? -2.589 -12.158 -3.471 1.00 94.62 87 ASN A CA 1
ATOM 704 C C . ASN A 1 87 ? -1.365 -13.081 -3.340 1.00 94.62 87 ASN A C 1
ATOM 706 O O . ASN A 1 87 ? -1.097 -13.890 -4.227 1.00 94.62 87 ASN A O 1
ATOM 710 N N . GLY A 1 88 ? -0.629 -12.987 -2.230 1.00 90.06 88 GLY A N 1
ATOM 711 C CA . GLY A 1 88 ? 0.635 -13.692 -2.007 1.00 90.06 88 GLY A CA 1
ATOM 712 C C . GLY A 1 88 ? 0.708 -14.533 -0.726 1.00 90.06 88 GLY A C 1
ATOM 713 O O . GLY A 1 88 ? 1.662 -15.291 -0.516 1.00 90.06 88 GLY A O 1
ATOM 714 N N . GLY A 1 89 ? -0.312 -14.451 0.131 1.00 90.00 89 GLY A N 1
ATOM 715 C CA . GLY A 1 89 ? -0.348 -15.117 1.429 1.00 90.00 89 GLY A CA 1
ATOM 716 C C . GLY A 1 89 ? 0.627 -14.499 2.435 1.00 90.00 89 GLY A C 1
ATOM 717 O O . GLY A 1 89 ? 1.016 -13.338 2.355 1.00 90.00 89 GLY A O 1
ATOM 718 N N . TRP A 1 90 ? 1.061 -15.287 3.418 1.00 86.00 90 TRP A N 1
ATOM 719 C CA . TRP A 1 90 ? 1.933 -14.813 4.505 1.00 86.00 90 TRP A CA 1
ATOM 720 C C . TRP A 1 90 ? 3.398 -14.562 4.106 1.00 86.00 90 TRP A C 1
ATOM 722 O O . TRP A 1 90 ? 4.208 -14.206 4.962 1.00 86.00 90 TRP A O 1
ATOM 732 N N . ALA A 1 91 ? 3.758 -14.726 2.830 1.00 79.94 91 ALA A N 1
ATOM 733 C CA . ALA A 1 91 ? 5.133 -14.565 2.355 1.00 79.94 91 ALA A CA 1
ATOM 734 C C . ALA A 1 91 ? 5.690 -13.151 2.609 1.00 79.94 91 ALA A C 1
ATOM 736 O O . ALA A 1 91 ? 6.883 -13.001 2.878 1.00 79.94 91 ALA A O 1
ATOM 737 N N . TYR A 1 92 ? 4.828 -12.127 2.618 1.00 75.81 92 TYR A N 1
ATOM 738 C CA . TYR A 1 92 ? 5.235 -10.750 2.904 1.00 75.81 92 TYR A CA 1
ATOM 739 C C . TYR A 1 92 ? 5.849 -10.589 4.307 1.00 75.81 92 TYR A C 1
ATOM 741 O O . TYR A 1 92 ? 6.858 -9.906 4.442 1.00 75.81 92 TYR A O 1
ATOM 749 N N . LEU A 1 93 ? 5.323 -11.269 5.340 1.00 75.69 93 LEU A N 1
ATOM 750 C CA . LEU A 1 93 ? 5.858 -11.171 6.706 1.00 75.69 93 LEU A CA 1
ATOM 751 C C . LEU A 1 93 ? 7.300 -11.678 6.791 1.00 75.69 93 LEU A C 1
ATOM 753 O O . LEU A 1 93 ? 8.131 -11.078 7.473 1.00 75.69 93 LEU A O 1
ATOM 757 N N . PHE A 1 94 ? 7.609 -12.764 6.081 1.00 64.19 94 PHE A N 1
ATOM 758 C CA . PHE A 1 94 ? 8.965 -13.305 6.017 1.00 64.19 94 PHE A CA 1
ATOM 759 C C . PHE A 1 94 ? 9.899 -12.380 5.245 1.00 64.19 94 PHE A C 1
ATOM 761 O O . PHE A 1 94 ? 11.033 -12.170 5.670 1.00 64.19 94 PHE A O 1
ATOM 768 N N . ALA A 1 95 ? 9.423 -11.784 4.153 1.00 63.41 95 ALA A N 1
ATOM 769 C CA . ALA A 1 95 ? 10.192 -10.809 3.397 1.00 63.41 95 ALA A CA 1
ATOM 770 C C . ALA A 1 95 ? 10.456 -9.524 4.212 1.00 63.41 95 ALA A C 1
ATOM 772 O O . ALA A 1 95 ? 11.593 -9.049 4.218 1.00 63.41 95 ALA A O 1
ATOM 773 N N . CYS A 1 96 ? 9.485 -9.015 4.982 1.00 63.16 96 CYS A N 1
ATOM 774 C CA . CYS A 1 96 ? 9.679 -7.899 5.918 1.00 63.16 96 CYS A CA 1
ATOM 775 C C . CYS A 1 96 ? 10.684 -8.253 7.027 1.00 63.16 96 CYS A C 1
ATOM 777 O O . CYS A 1 96 ? 11.601 -7.478 7.294 1.00 63.16 96 CYS A O 1
ATOM 779 N N . LEU A 1 97 ? 10.573 -9.439 7.640 1.00 59.22 97 LEU A N 1
ATOM 780 C CA . LEU A 1 97 ? 11.503 -9.890 8.682 1.00 59.22 97 LEU A CA 1
ATOM 781 C C . LEU A 1 97 ? 12.927 -10.079 8.140 1.00 59.22 97 LEU A C 1
ATOM 783 O O . LEU A 1 97 ? 13.892 -9.646 8.763 1.00 59.22 97 LEU A O 1
ATOM 787 N N . TRP A 1 98 ? 13.074 -10.681 6.961 1.00 56.09 98 TRP A N 1
ATOM 788 C CA . TRP A 1 98 ? 14.369 -10.862 6.302 1.00 56.09 98 TRP A CA 1
ATOM 789 C C . TRP A 1 98 ? 15.023 -9.525 5.947 1.00 56.09 98 TRP A C 1
ATOM 791 O O . TRP A 1 98 ? 16.232 -9.353 6.096 1.00 56.09 98 TRP A O 1
ATOM 801 N N . THR A 1 99 ? 14.210 -8.560 5.522 1.00 59.38 99 THR A N 1
ATOM 802 C CA . THR A 1 99 ? 14.630 -7.184 5.251 1.00 59.38 99 THR A CA 1
ATOM 803 C C . THR A 1 99 ? 15.105 -6.505 6.538 1.00 59.38 99 THR A C 1
ATOM 805 O O . THR A 1 99 ? 16.209 -5.967 6.575 1.00 59.38 99 THR A O 1
ATOM 808 N N . TYR A 1 100 ? 14.347 -6.636 7.630 1.00 54.62 100 TYR A N 1
ATOM 809 C CA . TYR A 1 100 ? 14.719 -6.152 8.962 1.00 54.62 100 TYR A CA 1
ATOM 810 C C . TYR A 1 100 ? 16.048 -6.760 9.455 1.00 54.62 100 TYR A C 1
ATOM 812 O O . TYR A 1 100 ? 16.932 -6.030 9.896 1.00 54.62 100 TYR A O 1
ATOM 820 N N . VAL A 1 101 ? 16.245 -8.077 9.306 1.00 54.59 101 VAL A N 1
ATOM 821 C CA . VAL A 1 101 ? 17.497 -8.772 9.669 1.00 54.59 101 VAL A CA 1
ATOM 822 C C . VAL A 1 101 ? 18.670 -8.314 8.796 1.00 54.59 101 VAL A C 1
ATOM 824 O O . VAL A 1 101 ? 19.735 -7.990 9.320 1.00 54.59 101 VAL A O 1
ATOM 827 N N . LYS A 1 102 ? 18.491 -8.211 7.473 1.00 54.00 102 LYS A N 1
ATOM 828 C CA . LYS A 1 102 ? 19.525 -7.698 6.558 1.00 54.00 102 LYS A CA 1
ATOM 829 C C . LYS A 1 102 ? 19.940 -6.263 6.890 1.00 54.00 102 LYS A C 1
ATOM 831 O O . LYS A 1 102 ? 21.131 -5.962 6.825 1.00 54.00 102 LYS A O 1
ATOM 836 N N . PHE A 1 103 ? 18.992 -5.400 7.256 1.00 50.34 103 PHE A N 1
ATOM 837 C CA . PHE A 1 103 ? 19.260 -4.011 7.642 1.00 50.34 103 PHE A CA 1
ATOM 838 C C . PHE A 1 103 ? 19.858 -3.862 9.046 1.00 50.34 103 PHE A C 1
ATOM 840 O O . PHE A 1 103 ? 20.546 -2.879 9.297 1.00 50.34 103 PHE A O 1
ATOM 847 N N . GLN A 1 104 ? 19.663 -4.823 9.953 1.00 49.91 104 GLN A N 1
ATOM 848 C CA . GLN A 1 104 ? 20.405 -4.848 11.219 1.00 49.91 104 GLN A CA 1
ATOM 849 C C . GLN A 1 104 ? 21.853 -5.325 11.043 1.00 49.91 104 GLN A C 1
ATOM 851 O O . GLN A 1 104 ? 22.749 -4.812 11.707 1.00 49.91 104 GLN A O 1
ATOM 856 N N . VAL A 1 105 ? 22.100 -6.269 10.128 1.00 49.62 105 VAL A N 1
ATOM 857 C CA . VAL A 1 105 ? 23.455 -6.772 9.833 1.00 49.62 105 VAL A CA 1
ATOM 858 C C . VAL A 1 105 ? 24.266 -5.764 9.007 1.00 49.62 105 VAL A C 1
ATOM 860 O O . VAL A 1 105 ? 25.472 -5.627 9.202 1.00 49.62 105 VAL A O 1
ATOM 863 N N . LYS A 1 106 ? 23.619 -5.014 8.107 1.00 48.81 106 LYS A N 1
ATOM 864 C CA . LYS A 1 106 ? 24.218 -3.873 7.402 1.00 48.81 106 LYS A CA 1
ATOM 865 C C . LYS A 1 106 ? 23.887 -2.592 8.164 1.00 48.81 106 LYS A C 1
ATOM 867 O O . LYS A 1 106 ? 22.861 -1.986 7.889 1.00 48.81 106 LYS A O 1
ATOM 872 N N . ALA A 1 107 ? 24.731 -2.207 9.120 1.00 43.16 107 ALA A N 1
ATOM 873 C CA . ALA A 1 107 ? 24.547 -1.108 10.078 1.00 43.16 107 ALA A CA 1
ATOM 874 C C . ALA A 1 107 ? 24.324 0.313 9.485 1.00 43.16 107 ALA A C 1
ATOM 876 O O . ALA A 1 107 ? 25.049 1.249 9.813 1.00 43.16 107 ALA A O 1
ATOM 877 N N . GLY A 1 108 ? 23.317 0.528 8.638 1.00 42.81 108 GLY A N 1
ATOM 878 C CA . GLY A 1 108 ? 23.035 1.849 8.087 1.00 42.81 108 GLY A CA 1
ATOM 879 C C . GLY A 1 108 ? 22.129 1.846 6.865 1.00 42.81 108 GLY A C 1
ATOM 880 O O . GLY A 1 108 ? 22.594 1.997 5.744 1.00 42.81 108 GLY A O 1
ATOM 881 N N . SER A 1 109 ? 20.818 1.748 7.077 1.00 47.62 109 SER A N 1
ATOM 882 C CA . SER A 1 109 ? 19.884 2.851 6.794 1.00 47.62 109 SER A CA 1
ATOM 883 C C . SER A 1 109 ? 18.475 2.323 6.502 1.00 47.62 109 SER A C 1
ATOM 885 O O . SER A 1 109 ? 18.177 1.761 5.455 1.00 47.62 109 SER A O 1
ATOM 887 N N . TRP A 1 110 ? 17.553 2.601 7.425 1.00 47.16 110 TRP A N 1
ATOM 888 C CA . TRP A 1 110 ? 16.105 2.435 7.223 1.00 47.16 110 TRP A CA 1
ATOM 889 C C . TRP A 1 110 ? 15.585 3.164 5.978 1.00 47.16 110 TRP A C 1
ATOM 891 O O . TRP A 1 110 ? 14.525 2.840 5.467 1.00 47.16 110 TRP A O 1
ATOM 901 N N . ARG A 1 111 ? 16.352 4.143 5.494 1.00 48.56 111 ARG A N 1
ATOM 902 C CA . ARG A 1 111 ? 16.094 4.961 4.312 1.00 48.56 111 ARG A CA 1
ATOM 903 C C . ARG A 1 111 ? 16.019 4.128 3.019 1.00 48.56 111 ARG A C 1
ATOM 905 O O . ARG A 1 111 ? 15.110 4.353 2.230 1.00 48.56 111 ARG A O 1
ATOM 912 N N . GLU A 1 112 ? 16.870 3.113 2.854 1.00 54.50 112 GLU A N 1
ATOM 913 C CA . GLU A 1 112 ? 16.884 2.197 1.689 1.00 54.50 112 GLU A CA 1
ATOM 914 C C . GLU A 1 112 ? 15.611 1.349 1.566 1.00 54.50 112 GLU A C 1
ATOM 916 O O . GLU A 1 112 ? 15.166 1.037 0.460 1.00 54.50 112 GLU A O 1
ATOM 921 N N . ALA A 1 113 ? 14.957 1.034 2.691 1.00 54.53 113 ALA A N 1
ATOM 922 C CA . ALA A 1 113 ? 13.678 0.324 2.687 1.00 54.53 113 ALA A CA 1
ATOM 923 C C . ALA A 1 113 ? 12.541 1.142 2.042 1.00 54.53 113 ALA A C 1
ATOM 925 O O . ALA A 1 113 ? 11.548 0.557 1.630 1.00 54.53 113 ALA A O 1
ATOM 926 N N . TYR A 1 114 ? 12.700 2.465 1.918 1.00 59.41 114 TYR A N 1
ATOM 927 C CA . TYR A 1 114 ? 11.712 3.371 1.323 1.00 59.41 114 TYR A CA 1
ATOM 928 C C . TYR A 1 114 ? 12.124 3.905 -0.063 1.00 59.41 114 TYR A C 1
ATOM 930 O O . TYR A 1 114 ? 11.292 4.475 -0.771 1.00 59.41 114 TYR A O 1
ATOM 938 N N . TYR A 1 115 ? 13.380 3.716 -0.492 1.00 77.31 115 TYR A N 1
ATOM 939 C CA . TYR A 1 115 ? 13.883 4.171 -1.797 1.00 77.31 115 TYR A CA 1
ATOM 940 C C . TYR A 1 115 ? 13.463 3.233 -2.942 1.00 77.31 115 TYR A C 1
ATOM 942 O O . TYR A 1 115 ? 14.272 2.547 -3.557 1.00 77.31 115 TYR A O 1
ATOM 950 N N . TRP A 1 116 ? 12.170 3.220 -3.262 1.00 90.38 116 TRP A N 1
ATOM 951 C CA . TRP A 1 116 ? 11.615 2.396 -4.342 1.00 90.38 116 TRP A CA 1
ATOM 952 C C . TRP A 1 116 ? 11.889 2.954 -5.753 1.00 90.38 116 TRP A C 1
ATOM 954 O O . TRP A 1 116 ? 11.907 2.211 -6.730 1.00 90.38 116 TRP A O 1
ATOM 964 N N . ARG A 1 117 ? 12.116 4.270 -5.891 1.00 90.94 117 ARG A N 1
ATOM 965 C CA . ARG A 1 117 ? 12.273 4.906 -7.215 1.00 90.94 117 ARG A CA 1
ATOM 966 C C . ARG A 1 117 ? 13.534 4.434 -7.941 1.00 90.94 117 ARG A C 1
ATOM 968 O O . ARG A 1 117 ? 13.452 4.130 -9.121 1.00 90.94 117 ARG A O 1
ATOM 975 N N . GLN A 1 118 ? 14.656 4.324 -7.226 1.00 87.69 118 GLN A N 1
ATOM 976 C CA . GLN A 1 118 ? 15.924 3.889 -7.814 1.00 87.69 118 GLN A CA 1
ATOM 977 C C . GLN A 1 118 ? 15.843 2.443 -8.314 1.00 87.69 118 GLN A C 1
ATOM 979 O O . GLN A 1 118 ? 16.161 2.184 -9.464 1.00 87.69 118 GLN A O 1
ATOM 984 N N . ILE A 1 119 ? 15.322 1.515 -7.504 1.00 87.56 119 ILE A N 1
ATOM 985 C CA . ILE A 1 119 ? 15.176 0.114 -7.934 1.00 87.56 119 ILE A CA 1
ATOM 986 C C . ILE A 1 119 ? 14.206 -0.047 -9.114 1.00 87.56 119 ILE A C 1
ATOM 988 O O . ILE A 1 119 ? 14.374 -0.950 -9.930 1.00 87.56 119 ILE A O 1
ATOM 992 N N . CYS A 1 120 ? 13.205 0.834 -9.227 1.00 91.69 120 CYS A N 1
ATOM 993 C CA . CYS A 1 120 ? 12.313 0.876 -10.380 1.00 91.69 120 CYS A CA 1
ATOM 994 C C . CYS A 1 120 ? 13.058 1.301 -11.648 1.00 91.69 120 CYS A C 1
ATOM 996 O O . CYS A 1 120 ? 12.861 0.708 -12.705 1.00 91.69 120 CYS A O 1
ATOM 998 N N . GLU A 1 121 ? 13.911 2.318 -11.543 1.00 90.12 121 GLU A N 1
ATOM 999 C CA . GLU A 1 121 ? 14.724 2.828 -12.652 1.00 90.12 121 GLU A CA 1
ATOM 1000 C C . GLU A 1 121 ? 15.834 1.861 -13.060 1.00 90.12 121 GLU A C 1
ATOM 1002 O O . GLU A 1 121 ? 16.121 1.728 -14.247 1.00 90.12 121 GLU A O 1
ATOM 1007 N N . ASP A 1 122 ? 16.380 1.116 -12.100 1.00 90.69 122 ASP A N 1
ATOM 1008 C CA . ASP A 1 122 ? 17.319 0.018 -12.338 1.00 90.69 122 ASP A CA 1
ATOM 1009 C C . ASP A 1 122 ? 16.646 -1.188 -13.034 1.00 90.69 122 ASP A C 1
ATOM 1011 O O . ASP A 1 122 ? 17.303 -2.182 -13.347 1.00 90.69 122 ASP A O 1
ATOM 1015 N N . GLY A 1 123 ? 15.330 -1.126 -13.280 1.00 89.62 123 GLY A N 1
ATOM 1016 C CA . GLY A 1 123 ? 14.573 -2.156 -13.987 1.00 89.62 123 GLY A CA 1
ATOM 1017 C C . GLY A 1 123 ? 14.322 -3.416 -13.160 1.00 89.62 123 GLY A C 1
ATOM 1018 O O . GLY A 1 123 ? 14.009 -4.468 -13.724 1.00 89.62 123 GLY A O 1
ATOM 1019 N N . VAL A 1 124 ? 14.456 -3.340 -11.831 1.00 89.69 124 VAL A N 1
ATOM 1020 C CA . VAL A 1 124 ? 14.151 -4.467 -10.944 1.00 89.69 124 VAL A CA 1
ATOM 1021 C C . VAL A 1 124 ? 12.656 -4.760 -11.021 1.00 89.69 124 VAL A C 1
ATOM 1023 O O . VAL A 1 124 ? 11.825 -3.871 -10.825 1.00 89.69 124 VAL A O 1
ATOM 1026 N N . ASP A 1 125 ? 12.301 -6.019 -11.285 1.00 91.00 125 ASP A N 1
ATOM 1027 C CA . ASP A 1 125 ? 10.901 -6.443 -11.355 1.00 91.00 125 ASP A CA 1
ATOM 1028 C C . ASP A 1 125 ? 10.189 -6.146 -10.032 1.00 91.00 125 ASP A C 1
ATOM 1030 O O . ASP A 1 125 ? 10.713 -6.454 -8.962 1.00 91.00 125 ASP A O 1
ATOM 1034 N N . PHE A 1 126 ? 8.976 -5.597 -10.101 1.00 91.38 126 PHE A N 1
ATOM 1035 C CA . PHE A 1 126 ? 8.168 -5.247 -8.933 1.00 91.38 126 PHE A CA 1
ATOM 1036 C C . PHE A 1 126 ? 8.014 -6.412 -7.942 1.00 91.38 126 PHE A C 1
ATOM 1038 O O . PHE A 1 126 ? 8.032 -6.198 -6.732 1.00 91.38 126 PHE A O 1
ATOM 1045 N N . ALA A 1 127 ? 7.932 -7.653 -8.437 1.00 90.06 127 ALA A N 1
ATOM 1046 C CA . ALA A 1 127 ? 7.843 -8.856 -7.602 1.00 90.06 127 ALA A CA 1
ATOM 1047 C C . ALA A 1 127 ? 9.103 -9.136 -6.760 1.00 90.06 127 ALA A C 1
ATOM 1049 O O . ALA A 1 127 ? 9.031 -9.864 -5.771 1.00 90.06 127 ALA A O 1
ATOM 1050 N N . ASP A 1 128 ? 10.248 -8.591 -7.173 1.00 88.19 128 ASP A N 1
ATOM 1051 C CA . ASP A 1 128 ? 11.547 -8.759 -6.521 1.00 88.19 128 ASP A CA 1
ATOM 1052 C C . ASP A 1 128 ? 11.863 -7.580 -5.566 1.00 88.19 128 ASP A C 1
ATOM 1054 O O . ASP A 1 128 ? 12.907 -7.567 -4.909 1.00 88.19 128 ASP A O 1
ATOM 1058 N N . TRP A 1 129 ? 10.957 -6.598 -5.446 1.00 88.44 129 TRP A N 1
ATOM 1059 C CA . TRP A 1 129 ? 11.061 -5.507 -4.473 1.00 88.44 129 TRP A CA 1
ATOM 1060 C C . TRP A 1 129 ? 10.769 -6.015 -3.064 1.00 88.44 129 TRP A C 1
ATOM 1062 O O . TRP A 1 129 ? 10.014 -6.970 -2.866 1.00 88.44 129 TRP A O 1
ATOM 1072 N N . ASN A 1 130 ? 11.323 -5.348 -2.048 1.00 87.31 130 ASN A N 1
ATOM 1073 C CA . ASN A 1 130 ? 10.912 -5.670 -0.688 1.00 87.31 130 ASN A CA 1
ATOM 1074 C C . ASN A 1 130 ? 9.458 -5.192 -0.439 1.00 87.31 130 ASN A C 1
ATOM 1076 O O . ASN A 1 130 ? 9.012 -4.224 -1.064 1.00 87.31 130 ASN A O 1
ATOM 1080 N N . PRO A 1 131 ? 8.702 -5.833 0.470 1.00 89.12 131 PRO A N 1
ATOM 1081 C CA . PRO A 1 131 ? 7.285 -5.515 0.646 1.00 89.12 131 PRO A CA 1
ATOM 1082 C C . PRO A 1 131 ? 7.003 -4.074 1.097 1.00 89.12 131 PRO A C 1
ATOM 1084 O O . PRO A 1 131 ? 5.964 -3.524 0.735 1.00 89.12 131 PRO A O 1
ATOM 1087 N N . GLU A 1 132 ? 7.909 -3.448 1.852 1.00 87.50 132 GLU A N 1
ATOM 1088 C CA . GLU A 1 132 ? 7.776 -2.046 2.275 1.00 87.50 132 GLU A CA 1
ATOM 1089 C C . GLU A 1 132 ? 8.003 -1.080 1.107 1.00 87.50 132 GLU A C 1
ATOM 1091 O O . GLU A 1 132 ? 7.290 -0.088 0.992 1.00 87.50 132 GLU A O 1
ATOM 1096 N N . GLN A 1 133 ? 8.926 -1.389 0.187 1.00 90.62 133 GLN A N 1
ATOM 1097 C CA . GLN A 1 133 ? 9.118 -0.609 -1.043 1.00 90.62 133 GLN A CA 1
ATOM 1098 C C . GLN A 1 133 ? 7.859 -0.627 -1.902 1.00 90.62 133 GLN A C 1
ATOM 1100 O O . GLN A 1 133 ? 7.441 0.422 -2.386 1.00 90.62 133 GLN A O 1
ATOM 1105 N N . GLN A 1 134 ? 7.233 -1.797 -2.065 1.00 94.00 134 GLN A N 1
ATOM 1106 C CA . GLN A 1 134 ? 5.962 -1.906 -2.781 1.00 94.00 134 GLN A CA 1
ATOM 1107 C C . GLN A 1 134 ? 4.871 -1.060 -2.109 1.00 94.00 134 GLN A C 1
ATOM 1109 O O . GLN A 1 134 ? 4.185 -0.292 -2.783 1.00 94.00 134 GLN A O 1
ATOM 1114 N N . ALA A 1 135 ? 4.732 -1.171 -0.783 1.00 92.50 135 ALA A N 1
ATOM 1115 C CA . ALA A 1 135 ? 3.722 -0.438 -0.026 1.00 92.50 135 ALA A CA 1
ATOM 1116 C C . ALA A 1 135 ? 3.931 1.083 -0.090 1.00 92.50 135 ALA A C 1
ATOM 1118 O O . ALA A 1 135 ? 2.988 1.822 -0.384 1.00 92.50 135 ALA A O 1
ATOM 1119 N N . GLN A 1 136 ? 5.178 1.540 0.063 1.00 92.19 136 GLN A N 1
ATOM 1120 C CA . GLN A 1 136 ? 5.534 2.951 -0.056 1.00 92.19 136 GLN A CA 1
ATOM 1121 C C . GLN A 1 136 ? 5.286 3.479 -1.473 1.00 92.19 136 GLN A C 1
ATOM 1123 O O . GLN A 1 136 ? 4.748 4.572 -1.627 1.00 92.19 136 GLN A O 1
ATOM 1128 N N . ALA A 1 137 ? 5.639 2.719 -2.513 1.00 94.44 137 ALA A N 1
ATOM 1129 C CA . ALA A 1 137 ? 5.430 3.129 -3.901 1.00 94.44 137 ALA A CA 1
ATOM 1130 C C . ALA A 1 137 ? 3.942 3.297 -4.237 1.00 94.44 137 ALA A C 1
ATOM 1132 O O . ALA A 1 137 ? 3.548 4.265 -4.890 1.00 94.44 137 ALA A O 1
ATOM 1133 N N . ILE A 1 138 ? 3.101 2.390 -3.734 1.00 95.69 138 ILE A N 1
ATOM 1134 C CA . ILE A 1 138 ? 1.646 2.467 -3.879 1.00 95.69 138 ILE A CA 1
ATOM 1135 C C . ILE A 1 138 ? 1.071 3.664 -3.106 1.00 95.69 138 ILE A C 1
ATOM 1137 O O . ILE A 1 138 ? 0.232 4.392 -3.641 1.00 95.69 138 ILE A O 1
ATOM 1141 N N . GLY A 1 139 ? 1.538 3.908 -1.878 1.00 93.06 139 GLY A N 1
ATOM 1142 C CA . GLY A 1 139 ? 1.145 5.077 -1.087 1.00 93.06 139 GLY A CA 1
ATOM 1143 C C . GLY A 1 139 ? 1.539 6.405 -1.746 1.00 93.06 139 GLY A C 1
ATOM 1144 O O . GLY A 1 139 ? 0.726 7.331 -1.802 1.00 93.06 139 GLY A O 1
ATOM 1145 N N . ASP A 1 140 ? 2.753 6.483 -2.296 1.00 93.19 140 ASP A N 1
ATOM 1146 C CA . ASP A 1 140 ? 3.246 7.639 -3.053 1.00 93.19 140 ASP A CA 1
ATOM 1147 C C . ASP A 1 140 ? 2.409 7.866 -4.323 1.00 93.19 140 ASP A C 1
ATOM 1149 O O . ASP A 1 140 ? 2.025 9.001 -4.610 1.00 93.19 140 ASP A O 1
ATOM 1153 N N . PHE A 1 141 ? 2.085 6.801 -5.070 1.00 95.31 141 PHE A N 1
ATOM 1154 C CA . PHE A 1 141 ? 1.199 6.885 -6.235 1.00 95.31 141 PHE A CA 1
ATOM 1155 C C . PHE A 1 141 ? -0.179 7.425 -5.857 1.00 95.31 141 PHE A C 1
ATOM 1157 O O . PHE A 1 141 ? -0.675 8.337 -6.511 1.00 95.31 141 PHE A O 1
ATOM 1164 N N . PHE A 1 142 ? -0.785 6.902 -4.789 1.00 93.81 142 PHE A N 1
ATOM 1165 C CA . PHE A 1 142 ? -2.088 7.364 -4.318 1.00 93.81 142 PHE A CA 1
ATOM 1166 C C . PHE A 1 142 ? -2.085 8.860 -3.990 1.00 93.81 142 PHE A C 1
ATOM 1168 O O . PHE A 1 142 ? -3.017 9.570 -4.366 1.00 93.81 142 PHE A O 1
ATOM 1175 N N . GLN A 1 143 ? -1.035 9.349 -3.325 1.00 91.62 143 GLN A N 1
ATOM 1176 C CA . GLN A 1 143 ? -0.885 10.772 -3.033 1.00 91.62 143 GLN A CA 1
ATOM 1177 C C . GLN A 1 143 ? -0.744 11.594 -4.320 1.00 91.62 143 GLN A C 1
ATOM 1179 O O . GLN A 1 143 ? -1.488 12.555 -4.507 1.00 91.62 143 GLN A O 1
ATOM 1184 N N . ALA A 1 144 ? 0.155 11.192 -5.221 1.00 91.75 144 ALA A N 1
ATOM 1185 C CA . ALA A 1 144 ? 0.393 11.903 -6.474 1.00 91.75 144 ALA A CA 1
ATOM 1186 C C . ALA A 1 144 ? -0.857 11.940 -7.368 1.00 91.75 144 ALA A C 1
ATOM 1188 O O . ALA A 1 144 ? -1.171 12.977 -7.942 1.00 91.75 144 ALA A O 1
ATOM 1189 N N . ASN A 1 145 ? -1.614 10.842 -7.431 1.00 90.94 145 ASN A N 1
ATOM 1190 C CA . ASN A 1 145 ? -2.834 10.723 -8.232 1.00 90.94 145 ASN A CA 1
ATOM 1191 C C . ASN A 1 145 ? -4.006 11.564 -7.689 1.00 90.94 145 ASN A C 1
ATOM 1193 O O . ASN A 1 145 ? -5.004 11.753 -8.379 1.00 90.94 145 ASN A O 1
ATOM 1197 N N . ARG A 1 146 ? -3.908 12.054 -6.448 1.00 86.19 146 ARG A N 1
ATOM 1198 C CA . ARG A 1 146 ? -4.909 12.921 -5.806 1.00 86.19 146 ARG A CA 1
ATOM 1199 C C . ARG A 1 146 ? -4.521 14.393 -5.776 1.00 86.19 146 ARG A C 1
ATOM 1201 O O . ARG A 1 146 ? -5.311 15.194 -5.284 1.00 86.19 146 ARG A O 1
ATOM 1208 N N . ALA A 1 147 ? -3.323 14.750 -6.232 1.00 80.31 147 ALA A N 1
ATOM 1209 C CA . ALA A 1 147 ? -2.930 16.149 -6.296 1.00 80.31 147 ALA A CA 1
ATOM 1210 C C . ALA A 1 147 ? -3.925 16.924 -7.184 1.00 80.31 147 ALA A C 1
ATOM 1212 O O . ALA A 1 147 ? -4.292 16.460 -8.264 1.00 80.31 147 ALA A O 1
ATOM 1213 N N . GLU A 1 148 ? -4.399 18.068 -6.682 1.00 64.12 148 GLU A N 1
ATOM 1214 C CA . GLU A 1 148 ? -5.524 18.825 -7.243 1.00 64.12 148 GLU A CA 1
ATOM 1215 C C . GLU A 1 148 ? -5.347 19.131 -8.747 1.00 64.12 148 GLU A C 1
ATOM 1217 O O . GLU A 1 148 ? -4.343 19.746 -9.140 1.00 64.12 148 GLU A O 1
ATOM 1222 N N . PRO A 1 149 ? -6.327 18.770 -9.602 1.00 52.16 149 PRO A N 1
ATOM 1223 C CA . PRO A 1 149 ? -6.310 19.119 -11.017 1.00 52.16 149 PRO A CA 1
ATOM 1224 C C . PRO A 1 149 ? -6.350 20.645 -11.194 1.00 52.16 149 PRO A C 1
ATOM 1226 O O . PRO A 1 149 ? -7.373 21.282 -10.963 1.00 52.16 149 PRO A O 1
ATOM 1229 N N . GLY A 1 150 ? -5.231 21.249 -11.605 1.00 57.31 150 GLY A N 1
ATOM 1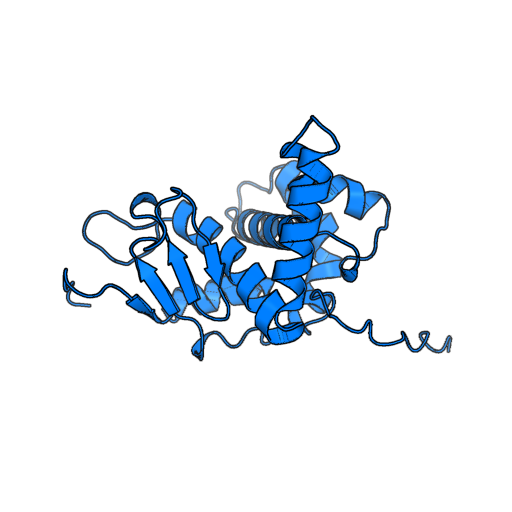230 C CA . GLY A 1 150 ? -5.151 22.683 -11.926 1.00 57.31 150 GLY A CA 1
ATOM 1231 C C . GLY A 1 150 ? -3.915 23.412 -11.398 1.00 57.31 150 GLY A C 1
ATOM 1232 O O . GLY A 1 150 ? -3.524 24.413 -11.989 1.00 57.31 150 GLY A O 1
ATOM 1233 N N . MET A 1 151 ? -3.249 22.897 -10.356 1.00 63.72 151 MET A N 1
ATOM 1234 C CA . MET A 1 151 ? -1.933 23.412 -9.921 1.00 63.72 151 MET A CA 1
ATOM 1235 C C . MET A 1 151 ? -0.748 22.740 -10.633 1.00 63.72 151 MET A C 1
ATOM 1237 O O . MET A 1 151 ? 0.384 23.206 -10.513 1.00 63.72 151 MET A O 1
ATOM 1241 N N . GLY A 1 152 ? -1.014 21.684 -11.409 1.00 65.50 152 GLY A N 1
ATOM 1242 C CA . GLY A 1 152 ? 0.013 20.822 -11.988 1.00 65.50 152 GLY A CA 1
ATOM 1243 C C . GLY A 1 152 ? 0.665 19.932 -10.927 1.00 65.50 152 GLY A C 1
ATOM 1244 O O . GLY A 1 152 ? 0.740 20.280 -9.752 1.00 65.50 152 GLY A O 1
ATOM 1245 N N . HIS A 1 153 ? 1.133 18.758 -11.339 1.00 80.81 153 HIS A N 1
ATOM 1246 C CA . HIS A 1 153 ? 1.932 17.910 -10.461 1.00 80.81 153 HIS A CA 1
ATOM 1247 C C . HIS A 1 153 ? 3.313 18.535 -10.255 1.00 80.81 153 HIS A C 1
ATOM 1249 O O . HIS A 1 153 ? 3.946 19.016 -11.199 1.00 80.81 153 HIS A O 1
ATOM 1255 N N . THR A 1 154 ? 3.836 18.453 -9.035 1.00 87.44 154 THR A N 1
ATOM 1256 C CA . THR A 1 154 ? 5.262 18.678 -8.787 1.00 87.44 154 THR A CA 1
ATOM 1257 C C . THR A 1 154 ? 6.103 17.703 -9.618 1.00 87.44 154 THR A C 1
ATOM 1259 O O . THR A 1 154 ? 5.628 16.659 -10.082 1.00 87.44 154 THR A O 1
ATOM 1262 N N . PHE A 1 155 ? 7.395 17.994 -9.783 1.00 85.50 155 PHE A N 1
ATOM 1263 C CA . PHE A 1 155 ? 8.305 17.063 -10.457 1.00 85.50 155 PHE A CA 1
ATOM 1264 C C . PHE A 1 155 ? 8.334 15.686 -9.769 1.00 85.50 155 PHE A C 1
ATOM 1266 O O . PHE A 1 155 ? 8.333 14.656 -10.439 1.00 85.50 155 PHE A O 1
ATOM 1273 N N . ALA A 1 156 ? 8.302 15.655 -8.432 1.00 86.38 156 ALA A N 1
ATOM 1274 C CA . ALA A 1 156 ? 8.310 14.413 -7.663 1.00 86.38 156 ALA A CA 1
ATOM 1275 C C . ALA A 1 156 ? 7.032 13.582 -7.875 1.00 86.38 156 ALA A C 1
ATOM 1277 O O . ALA A 1 156 ? 7.111 12.362 -8.042 1.00 86.38 156 ALA A O 1
ATOM 1278 N N . GLU A 1 157 ? 5.866 14.228 -7.914 1.00 89.19 157 GLU A N 1
ATOM 1279 C CA . GLU A 1 157 ? 4.585 13.576 -8.213 1.00 89.19 157 GLU A CA 1
ATOM 1280 C C . GLU A 1 157 ? 4.543 13.084 -9.660 1.00 89.19 157 GLU A C 1
ATOM 1282 O O . GLU A 1 157 ? 4.259 11.912 -9.889 1.00 89.19 157 GLU A O 1
ATOM 1287 N N . SER A 1 158 ? 4.937 13.919 -10.626 1.00 90.75 158 SER A N 1
ATOM 1288 C CA . SER A 1 158 ? 5.012 13.535 -12.045 1.00 90.75 158 SER A CA 1
ATOM 1289 C C . SER A 1 158 ? 5.920 12.323 -12.251 1.00 90.75 158 SER A C 1
ATOM 1291 O O . SER A 1 158 ? 5.555 11.369 -12.934 1.00 90.75 158 SER A O 1
ATOM 1293 N N . ARG A 1 159 ? 7.090 12.319 -11.601 1.00 91.81 159 ARG A N 1
ATOM 1294 C CA . ARG A 1 159 ? 8.025 11.191 -11.632 1.00 91.81 159 ARG A CA 1
ATOM 1295 C C . ARG A 1 159 ? 7.426 9.938 -11.001 1.00 91.81 159 ARG A C 1
ATOM 1297 O O . ARG A 1 159 ? 7.631 8.843 -11.506 1.00 91.81 159 ARG A O 1
ATOM 1304 N N . THR A 1 160 ? 6.668 10.092 -9.919 1.00 93.50 160 THR A N 1
ATOM 1305 C CA . THR A 1 160 ? 5.970 8.977 -9.265 1.00 93.50 160 THR A CA 1
ATOM 1306 C C . THR A 1 160 ? 4.926 8.362 -10.186 1.00 93.50 160 THR A C 1
ATOM 1308 O O . THR A 1 160 ? 4.929 7.149 -10.372 1.00 93.50 160 THR A O 1
ATOM 1311 N N . LEU A 1 161 ? 4.080 9.191 -10.798 1.00 93.94 161 LEU A N 1
ATOM 1312 C CA . LEU A 1 161 ? 3.059 8.752 -11.747 1.00 93.94 161 LEU A CA 1
ATOM 1313 C C . LEU A 1 161 ? 3.685 8.071 -12.968 1.00 93.94 161 LEU A C 1
ATOM 1315 O O . LEU A 1 161 ? 3.192 7.035 -13.402 1.00 93.94 161 LEU A O 1
ATOM 1319 N N . HIS A 1 162 ? 4.798 8.601 -13.479 1.00 94.81 162 HIS A N 1
ATOM 1320 C CA . HIS A 1 162 ? 5.533 7.998 -14.588 1.00 94.81 162 HIS A CA 1
ATOM 1321 C C . HIS A 1 162 ? 6.071 6.600 -14.246 1.00 94.81 162 HIS A C 1
ATOM 1323 O O . HIS A 1 162 ? 5.836 5.659 -14.998 1.00 94.81 162 HIS A O 1
ATOM 1329 N N . LEU A 1 163 ? 6.754 6.451 -13.104 1.00 95.25 163 LEU A N 1
ATOM 1330 C CA . LEU A 1 163 ? 7.346 5.173 -12.690 1.00 95.25 163 LEU A CA 1
ATOM 1331 C C . LEU A 1 163 ? 6.283 4.130 -12.319 1.00 95.25 163 LEU A C 1
ATOM 1333 O O . LEU A 1 163 ? 6.413 2.959 -12.665 1.00 95.25 163 LEU A O 1
ATOM 1337 N N . MET A 1 164 ? 5.219 4.547 -11.628 1.00 96.25 164 MET A N 1
ATOM 1338 C CA . MET A 1 164 ? 4.168 3.635 -11.171 1.00 96.25 164 MET A CA 1
ATOM 1339 C C . MET A 1 164 ? 3.139 3.319 -12.252 1.00 96.25 164 MET A C 1
ATOM 1341 O O . MET A 1 164 ? 2.544 2.247 -12.201 1.00 96.25 164 MET A O 1
ATOM 1345 N N . GLY A 1 165 ? 2.940 4.190 -13.244 1.00 95.81 165 GLY A N 1
ATOM 1346 C CA . GLY A 1 165 ? 1.932 4.025 -14.296 1.00 95.81 165 GLY A CA 1
ATOM 1347 C C . GLY A 1 165 ? 1.917 2.631 -14.942 1.00 95.81 165 GLY A C 1
ATOM 1348 O O . GLY A 1 165 ? 0.859 2.006 -14.967 1.00 95.81 165 GLY A O 1
ATOM 1349 N N . PRO A 1 166 ? 3.064 2.082 -15.388 1.00 96.00 166 PRO A N 1
ATOM 1350 C CA . PRO A 1 166 ? 3.137 0.722 -15.932 1.00 96.00 166 PRO A CA 1
ATOM 1351 C C . PRO A 1 166 ? 2.890 -0.398 -14.904 1.00 96.00 166 PRO A C 1
ATOM 1353 O O . PRO A 1 166 ? 2.530 -1.514 -15.279 1.00 96.00 166 PRO A O 1
ATOM 1356 N N . LEU A 1 167 ? 3.098 -0.131 -13.612 1.00 96.06 167 LEU A N 1
ATOM 1357 C CA . LEU A 1 167 ? 2.935 -1.106 -12.529 1.00 96.06 167 LEU A CA 1
ATOM 1358 C C . LEU A 1 167 ? 1.492 -1.180 -12.019 1.00 96.06 167 LEU A C 1
ATOM 1360 O O . LEU A 1 167 ? 1.060 -2.255 -11.608 1.00 96.06 167 LEU A O 1
ATOM 1364 N N . ILE A 1 168 ? 0.729 -0.083 -12.077 1.00 97.00 168 ILE A N 1
ATOM 1365 C CA . ILE A 1 168 ? -0.650 -0.039 -11.568 1.00 97.00 168 ILE A CA 1
ATOM 1366 C C . ILE A 1 168 ? -1.551 -1.108 -12.206 1.00 97.00 168 ILE A C 1
ATOM 1368 O O . ILE A 1 168 ? -2.166 -1.852 -11.445 1.00 97.00 168 ILE A O 1
ATOM 1372 N N . PRO A 1 169 ? -1.599 -1.303 -13.540 1.00 96.88 169 PRO A N 1
ATOM 1373 C CA . PRO A 1 169 ? -2.416 -2.367 -14.127 1.00 96.88 169 PRO A CA 1
ATOM 1374 C C . PRO A 1 169 ? -2.041 -3.771 -13.634 1.00 96.88 169 PRO A C 1
ATOM 1376 O O . PRO A 1 169 ? -2.921 -4.610 -13.466 1.00 96.88 169 PRO A O 1
ATOM 1379 N N . ARG A 1 170 ? -0.752 -4.026 -13.359 1.00 95.12 170 ARG A N 1
ATOM 1380 C CA . ARG A 1 170 ? -0.274 -5.303 -12.798 1.00 95.12 170 ARG A CA 1
ATOM 1381 C C . ARG A 1 170 ? -0.742 -5.469 -11.353 1.00 95.12 170 ARG A C 1
ATOM 1383 O O . ARG A 1 170 ? -1.307 -6.501 -11.004 1.00 95.12 170 ARG A O 1
ATOM 1390 N N . ILE A 1 171 ? -0.587 -4.429 -10.533 1.00 96.69 171 ILE A N 1
ATOM 1391 C CA . ILE A 1 171 ? -1.066 -4.414 -9.143 1.00 96.69 171 ILE A CA 1
ATOM 1392 C C . ILE A 1 171 ? -2.576 -4.669 -9.102 1.00 96.69 171 ILE A C 1
ATOM 1394 O O . ILE A 1 171 ? -3.029 -5.512 -8.334 1.00 96.69 171 ILE A O 1
ATOM 1398 N N . GLN A 1 172 ? -3.342 -4.024 -9.985 1.00 97.12 172 GLN A N 1
ATOM 1399 C CA . GLN A 1 172 ? -4.791 -4.203 -10.116 1.00 97.12 172 GLN A CA 1
ATOM 1400 C C . GLN A 1 172 ? -5.214 -5.611 -10.572 1.00 97.12 172 GLN A C 1
ATOM 1402 O O . GLN A 1 172 ? -6.385 -5.962 -10.428 1.00 97.12 172 GLN A O 1
ATOM 1407 N N . GLN A 1 173 ? -4.281 -6.422 -11.079 1.00 95.56 173 GLN A N 1
ATOM 1408 C CA . GLN A 1 173 ? -4.465 -7.840 -11.415 1.00 95.56 173 GLN A CA 1
ATOM 1409 C C . GLN A 1 173 ? -3.939 -8.789 -10.320 1.00 95.56 173 GLN A C 1
ATOM 1411 O O . GLN A 1 173 ? -4.056 -10.004 -10.459 1.00 95.56 173 GLN A O 1
ATOM 1416 N N . GLY A 1 174 ? -3.387 -8.260 -9.222 1.00 93.12 174 GLY A N 1
ATOM 1417 C CA . GLY A 1 174 ? -2.772 -9.054 -8.152 1.00 93.12 174 GLY A CA 1
ATOM 1418 C C . GLY A 1 174 ? -1.326 -9.476 -8.440 1.00 93.12 174 GLY A C 1
ATOM 1419 O O . GLY A 1 174 ? -0.728 -10.222 -7.660 1.00 93.12 174 GLY A O 1
ATOM 1420 N N . ASP A 1 175 ? -0.735 -8.993 -9.534 1.00 93.50 175 ASP A N 1
ATOM 1421 C CA . ASP A 1 175 ? 0.601 -9.388 -9.961 1.00 93.50 175 ASP A CA 1
ATOM 1422 C C . ASP A 1 175 ? 1.700 -8.663 -9.181 1.00 93.50 175 ASP A C 1
ATOM 1424 O O . ASP A 1 175 ? 1.688 -7.447 -8.996 1.00 93.50 175 ASP A O 1
ATOM 1428 N N . GLY A 1 176 ? 2.717 -9.429 -8.780 1.00 90.50 176 GLY A N 1
ATOM 1429 C CA . GLY A 1 176 ? 3.895 -8.926 -8.072 1.00 90.50 176 GLY A CA 1
ATOM 1430 C C . GLY A 1 176 ? 3.800 -8.964 -6.548 1.00 90.50 176 GLY A C 1
ATOM 1431 O O . GLY A 1 176 ? 4.760 -8.587 -5.877 1.00 90.50 176 GLY A O 1
ATOM 1432 N N . ALA A 1 177 ? 2.701 -9.473 -5.985 1.00 90.00 177 ALA A N 1
ATOM 1433 C CA . ALA A 1 177 ? 2.633 -9.760 -4.558 1.00 90.00 177 ALA A CA 1
ATOM 1434 C C . ALA A 1 177 ? 3.713 -10.795 -4.155 1.00 90.00 177 ALA A C 1
ATOM 1436 O O . ALA A 1 177 ? 3.918 -11.780 -4.878 1.00 90.00 177 ALA A O 1
ATOM 1437 N N . PRO A 1 178 ? 4.395 -10.621 -3.005 1.00 87.00 178 PRO A N 1
ATOM 1438 C CA . PRO A 1 178 ? 5.365 -11.592 -2.506 1.00 87.00 178 PRO A CA 1
ATOM 1439 C C . PRO A 1 178 ? 4.713 -12.964 -2.321 1.00 87.00 178 PRO A C 1
ATOM 1441 O O . PRO A 1 178 ? 3.686 -13.072 -1.662 1.00 87.00 178 PRO A O 1
ATOM 1444 N N . THR A 1 179 ? 5.316 -14.024 -2.858 1.00 83.19 179 THR A N 1
ATOM 1445 C CA . THR A 1 179 ? 4.797 -15.403 -2.785 1.00 83.19 179 THR A CA 1
ATOM 1446 C C . THR A 1 179 ? 5.881 -16.360 -2.286 1.00 83.19 179 THR A C 1
ATOM 1448 O O . THR A 1 179 ? 7.064 -16.148 -2.538 1.00 83.19 179 THR A O 1
ATOM 1451 N N . PHE A 1 180 ? 5.499 -17.440 -1.590 1.00 74.12 180 PHE A N 1
ATOM 1452 C CA . PHE A 1 180 ? 6.457 -18.483 -1.173 1.00 74.12 180 PHE A CA 1
ATOM 1453 C C . PHE A 1 180 ? 7.009 -19.285 -2.356 1.00 74.12 180 PHE A C 1
ATOM 1455 O O . PHE A 1 180 ? 8.142 -19.758 -2.323 1.00 74.12 180 PHE A O 1
ATOM 1462 N N . LEU A 1 181 ? 6.194 -19.450 -3.396 1.00 63.53 181 LEU A N 1
ATOM 1463 C CA . LEU A 1 181 ? 6.554 -20.128 -4.630 1.00 63.53 181 LEU A CA 1
ATOM 1464 C C . LEU A 1 181 ? 6.392 -19.125 -5.762 1.00 63.53 181 LEU A C 1
ATOM 1466 O O . LEU A 1 181 ? 5.272 -18.731 -6.088 1.00 63.53 181 LEU A O 1
ATOM 1470 N N . ARG A 1 182 ? 7.509 -18.728 -6.376 1.00 58.44 182 ARG A N 1
ATOM 1471 C CA . ARG A 1 182 ? 7.477 -17.913 -7.591 1.00 58.44 182 ARG A CA 1
ATOM 1472 C C . ARG A 1 182 ? 6.714 -18.716 -8.646 1.00 58.44 182 ARG A C 1
ATOM 1474 O O . ARG A 1 182 ? 7.170 -19.796 -9.030 1.00 58.44 182 ARG A O 1
ATOM 1481 N N . LYS A 1 183 ? 5.565 -18.225 -9.126 1.00 52.41 183 LYS A N 1
ATOM 1482 C CA . LYS A 1 183 ? 4.958 -18.789 -10.343 1.00 52.41 183 LYS A CA 1
ATOM 1483 C C . LYS A 1 183 ? 6.035 -18.746 -11.431 1.00 52.41 183 LYS A C 1
ATOM 1485 O O . LYS A 1 183 ? 6.609 -17.685 -11.684 1.00 52.41 183 LYS A O 1
ATOM 1490 N N . LYS A 1 184 ? 6.366 -19.896 -12.033 1.00 40.91 184 LYS A N 1
ATOM 1491 C CA . LYS A 1 184 ? 7.252 -19.920 -13.205 1.00 40.91 184 LYS A CA 1
ATOM 1492 C C . LYS A 1 184 ? 6.626 -19.008 -14.257 1.00 40.91 184 LYS A C 1
ATOM 1494 O O . LYS A 1 184 ? 5.466 -19.199 -14.610 1.00 40.91 184 LYS A O 1
ATOM 1499 N N . ARG A 1 185 ? 7.383 -18.013 -14.725 1.00 51.91 185 ARG A N 1
ATOM 1500 C CA . ARG A 1 185 ? 6.975 -17.203 -15.872 1.00 51.91 185 ARG A CA 1
ATOM 1501 C C . ARG A 1 185 ? 6.834 -18.133 -17.071 1.00 51.91 185 ARG A C 1
ATOM 1503 O O . ARG A 1 185 ? 7.795 -18.815 -17.421 1.00 51.91 185 ARG A O 1
ATOM 1510 N N . VAL A 1 186 ? 5.655 -18.150 -17.682 1.00 42.62 186 VAL A N 1
ATOM 1511 C CA . VAL A 1 186 ? 5.545 -18.534 -19.089 1.00 42.62 186 VAL A CA 1
ATOM 1512 C C . VAL A 1 186 ? 6.091 -17.326 -19.857 1.00 42.62 186 VAL A C 1
ATOM 1514 O O . VAL A 1 186 ? 5.597 -16.219 -19.624 1.00 42.62 186 VAL A O 1
ATOM 1517 N N . PRO A 1 187 ? 7.168 -17.461 -20.649 1.00 36.78 187 PRO A N 1
ATOM 1518 C CA . PRO A 1 187 ? 7.624 -16.361 -21.484 1.00 36.78 187 PRO A CA 1
ATOM 1519 C C . PRO A 1 187 ? 6.478 -15.940 -22.402 1.00 36.78 187 PRO A C 1
ATOM 1521 O O . PRO A 1 187 ? 5.752 -16.797 -22.903 1.00 36.78 187 PRO A O 1
ATOM 1524 N N . ALA A 1 188 ? 6.301 -14.632 -22.585 1.00 43.38 188 ALA A N 1
ATOM 1525 C CA . ALA A 1 188 ? 5.383 -14.128 -23.593 1.00 43.38 188 ALA A CA 1
ATOM 1526 C C . ALA A 1 188 ? 5.799 -14.733 -24.939 1.00 43.38 188 ALA A C 1
ATOM 1528 O O . ALA A 1 188 ? 6.951 -14.578 -25.349 1.00 43.38 188 ALA A O 1
ATOM 1529 N N . GLU A 1 189 ? 4.892 -15.476 -25.571 1.00 38.84 189 GLU A N 1
ATOM 1530 C CA . GLU A 1 189 ? 5.093 -15.938 -26.936 1.00 38.84 189 GLU A CA 1
ATOM 1531 C C . GLU A 1 189 ? 5.281 -14.696 -27.804 1.00 38.84 189 GLU A C 1
ATOM 1533 O O . GLU A 1 189 ? 4.408 -13.834 -27.896 1.00 38.84 189 GLU A O 1
ATOM 1538 N N . THR A 1 190 ? 6.473 -14.568 -28.376 1.00 40.28 190 THR A N 1
ATOM 1539 C CA . THR A 1 190 ? 6.749 -13.617 -29.445 1.00 40.28 190 THR A CA 1
ATOM 1540 C C . THR A 1 190 ? 5.939 -14.059 -30.658 1.00 40.28 190 THR A C 1
ATOM 1542 O O . THR A 1 190 ? 6.347 -14.995 -31.347 1.00 40.28 190 THR A O 1
ATOM 1545 N N . THR A 1 191 ? 4.781 -13.436 -30.873 1.00 43.31 191 THR A N 1
ATOM 1546 C CA . THR A 1 191 ? 4.085 -13.424 -32.169 1.00 43.31 191 THR A CA 1
ATOM 1547 C C . THR A 1 191 ? 4.653 -12.346 -33.068 1.00 43.31 191 THR A C 1
ATOM 1549 O O . THR A 1 191 ? 4.832 -11.219 -32.549 1.00 43.31 191 THR A O 1
#

Sequence (191 aa):
MSWKPWRLSRPLHPHEAGEARAAFGESLDYGKVRVFRRSPLGWGASRAIGNTIHMQSRHFHPGTFEFTPAGMQTVVHELAHVWQYQNGGWAYLFACLWTYVKFQVKAGSWREAYYWRQICEDGVDFADWNPEQQAQAIGDFFQANRAEPGMGHTFAESRTLHLMGPLIPRIQQGDGAPTFLRKKRVPAETT

Foldseek 3Di:
DDQDPPDQKDQDDPVLVVLLCQQAPPLAPSVLAMEGEDDPPPPPDWAEDARYTYDYPVQADPSHPHGDPVVSLRVSLRSLVNLLCSLANPLLVVLVVVVVVVCVVVPDDPVVLQPLLVCLVVVPDLLPRRSSNSSNLSSLQSVLVPPDPPVDGDPSSVSSCVSCVVVRVCSNVSHSRHHPDPDPDPPPPDD